Protein AF-A0A926XJV7-F1 (afdb_monomer_lite)

Sequence (357 aa):
PLVLDSTLRSPRQELDESRINYPSVTARILQTFDPDKSKLSTWTVRMVKSDRFLKRFLLEHGIEQVTDWMILSYMNPGRLQRVLLEFDRTPAEINQTLQLLDSYHQIYRTQLLQHRKAGEKSRYPDPTALQLRQMAEQLSATRTISPEQILRELQELAQLLRAERLRTRKGLPLDNSGNPAEINRTSSEDDSNEQSEFLAGYHQQFNTCLAQSVKQVIQARFIYLQSKKNQKAQNFLKALHLFHCQGVPMKEIAPQLGLKDQPQVSRLLELKNLRSDIGRRTLLCLRACVLKLAQCYVNPVQLQNLESKVQLILDKEISTEIEKAKKESHIGHNRVMNSQLAATICNHLNSQKEERA

Secondary structure (DSSP, 8-state):
----------TTSHHHHTTS----HHHHHHHS--TTT--HHHHHHHHHHH-HHHHHHHHHTT-S---HHHHHHH--HHHHHHHHHTTT--HHHHHHHHHHHHHHHHHHHHHHHHHHHTT-S-SSPPPPHHHHHHHHHHHTTT----HHHHHHHHHHHHHHHHHHHHHHTTT----S---TT-------TTHHHHHHHHHHHHHHHHHHHHHHHHHHHHHHHHHHHHTT-HHHHHHHHHHHHHHHTS---HHHHHHHTT-SSHHHHHHHH-HHHHHHHHHHHHHHHHHHHHHHHHTTTS-HHHHHHHHHHHHHHHHHHHHHHHHHHHHHTTS-SS----SHHHHHHHHHHHHHHHTT-

Foldseek 3Di:
DDDDDDDPDDPVVVVPVVVPDDPPLVVVLVVPDDPVPDDSVVSSVVSCVVDPVNVVVCVVVVNPPCDLQNQLQPDDLVVQLVLVVLLVDDPVVSVVLSLLSVLCNVQQVVVLVVCVVVPDPDNRDQDDLVSLVSSQVSCVVPDRDDSVRSSVSSSVSSVSSVVVVVCVVLVDDDDNPDDPPPPDDDDPVVVVVVVVVLVVLLVVQLLVQLLVLLVVLLVVLLVVLVVVPNLLSVLLLVLLLCCQVFVNALQRSQVVSVHDGSVVSCVSNVLVVSLVSSLVSSLVSSLVSNLVSCVVPDDPVVSVVCSVVSSVVSSVVSVVLSVLQVVQSVPDDGDNRPRSSSVSNNVSSVVVVVVVD

Structure (mmCIF, N/CA/C/O backbone):
data_AF-A0A926XJV7-F1
#
_entry.id   AF-A0A926XJV7-F1
#
loop_
_atom_site.group_PDB
_atom_site.id
_atom_site.type_symbol
_atom_site.label_atom_id
_atom_site.label_alt_id
_atom_site.label_comp_id
_atom_site.label_asym_id
_atom_site.label_entity_id
_atom_site.label_seq_id
_atom_site.pdbx_PDB_ins_code
_atom_site.Cartn_x
_atom_site.Cartn_y
_atom_site.Cartn_z
_atom_site.occupancy
_atom_site.B_iso_or_equiv
_atom_site.auth_seq_id
_atom_site.auth_comp_id
_atom_site.auth_asym_id
_atom_site.auth_atom_id
_atom_site.pdbx_PDB_model_num
ATOM 1 N N . PRO A 1 1 ? 31.070 57.855 -23.850 1.00 33.62 1 PRO A N 1
ATOM 2 C CA . PRO A 1 1 ? 30.792 56.981 -25.013 1.00 33.62 1 PRO A CA 1
ATOM 3 C C . PRO A 1 1 ? 31.279 55.548 -24.749 1.00 33.62 1 PRO A C 1
ATOM 5 O O . PRO A 1 1 ? 32.438 55.374 -24.404 1.00 33.62 1 PRO A O 1
ATOM 8 N N . LEU A 1 2 ? 30.354 54.590 -24.902 1.00 35.44 2 LEU A N 1
ATOM 9 C CA . LEU A 1 2 ? 30.530 53.133 -25.022 1.00 35.44 2 LEU A CA 1
ATOM 10 C C . LEU A 1 2 ? 31.376 52.400 -23.967 1.00 35.44 2 LEU A C 1
ATOM 12 O O . LEU A 1 2 ? 32.588 52.329 -24.105 1.00 35.44 2 LEU A O 1
ATOM 16 N N . VAL A 1 3 ? 30.700 51.690 -23.053 1.00 27.61 3 VAL A N 1
ATOM 17 C CA . VAL A 1 3 ? 31.009 50.278 -22.755 1.00 27.61 3 VAL A CA 1
ATOM 18 C C . VAL A 1 3 ? 29.688 49.526 -22.539 1.00 27.61 3 VAL A C 1
ATOM 20 O O . VAL A 1 3 ? 28.763 50.035 -21.911 1.00 27.61 3 VAL A O 1
ATOM 23 N N . LEU A 1 4 ? 29.614 48.351 -23.160 1.00 37.97 4 LEU A N 1
ATOM 24 C CA . LEU A 1 4 ? 28.527 47.379 -23.185 1.00 37.97 4 LEU A CA 1
ATOM 25 C C . LEU A 1 4 ? 28.233 46.799 -21.795 1.00 37.97 4 LEU A C 1
ATOM 27 O O . LEU A 1 4 ? 29.171 46.450 -21.088 1.00 37.97 4 LEU A O 1
ATOM 31 N N . ASP A 1 5 ? 26.957 46.546 -21.488 1.00 29.89 5 ASP A N 1
ATOM 32 C CA . ASP A 1 5 ? 26.616 45.262 -20.873 1.00 29.89 5 ASP A CA 1
ATOM 33 C C . ASP A 1 5 ? 25.200 44.813 -21.254 1.00 29.89 5 ASP A C 1
ATOM 35 O O . ASP A 1 5 ? 24.174 45.296 -20.773 1.00 29.89 5 ASP A O 1
ATOM 39 N N . SER A 1 6 ? 25.168 43.888 -22.203 1.00 39.28 6 SER A N 1
ATOM 40 C CA . SER A 1 6 ? 24.007 43.116 -22.606 1.00 39.28 6 SER A CA 1
ATOM 41 C C . SER A 1 6 ? 23.984 41.833 -21.785 1.00 39.28 6 SER A C 1
ATOM 43 O O . SER A 1 6 ? 24.665 40.868 -22.128 1.00 39.28 6 SER A O 1
ATOM 45 N N . THR A 1 7 ? 23.160 41.785 -20.740 1.00 33.62 7 THR A N 1
ATOM 46 C CA . THR A 1 7 ? 22.742 40.516 -20.138 1.00 33.62 7 THR A CA 1
ATOM 47 C C . THR A 1 7 ? 21.255 40.307 -20.395 1.00 33.62 7 THR A C 1
ATOM 49 O O . THR A 1 7 ? 20.373 40.857 -19.738 1.00 33.62 7 THR A O 1
ATOM 52 N N . LEU A 1 8 ? 20.975 39.479 -21.402 1.00 33.66 8 LEU A N 1
ATOM 53 C CA . LEU A 1 8 ? 19.702 38.782 -21.535 1.00 33.66 8 LEU A CA 1
ATOM 54 C C . LEU A 1 8 ? 19.514 37.937 -20.270 1.00 33.66 8 LEU A C 1
ATOM 56 O O . LEU A 1 8 ? 20.150 36.894 -20.105 1.00 33.66 8 LEU A O 1
ATOM 60 N N . ARG A 1 9 ? 18.664 38.413 -19.354 1.00 31.30 9 ARG A N 1
ATOM 61 C CA . ARG A 1 9 ? 18.232 37.652 -18.178 1.00 31.30 9 ARG A CA 1
ATOM 62 C C . ARG A 1 9 ? 17.643 36.319 -18.632 1.00 31.30 9 ARG A C 1
ATOM 64 O O . ARG A 1 9 ? 16.673 36.263 -19.383 1.00 31.30 9 ARG A O 1
ATOM 71 N N . SER A 1 10 ? 18.257 35.243 -18.157 1.00 33.06 10 SER A N 1
ATOM 72 C CA . SER A 1 10 ? 17.815 33.872 -18.384 1.00 33.06 10 SER A CA 1
ATOM 73 C C . SER A 1 10 ? 16.493 33.605 -17.636 1.00 33.06 10 SER A C 1
ATOM 75 O O . SER A 1 10 ? 16.402 33.960 -16.457 1.00 33.06 10 SER A O 1
ATOM 77 N N . PRO A 1 11 ? 15.504 32.898 -18.227 1.00 36.41 11 PRO A N 1
ATOM 78 C CA . PRO A 1 11 ? 14.222 32.556 -17.582 1.00 36.41 11 PRO A CA 1
ATOM 79 C C . PRO A 1 11 ? 14.339 31.694 -16.310 1.00 36.41 11 PRO A C 1
ATOM 81 O O . PRO A 1 11 ? 13.338 31.350 -15.687 1.00 36.41 11 PRO A O 1
ATOM 84 N N . ARG A 1 12 ? 15.556 31.280 -15.934 1.00 37.97 12 ARG A N 1
ATOM 85 C CA . ARG A 1 12 ? 15.821 30.467 -14.743 1.00 37.97 12 ARG A CA 1
ATOM 86 C C . ARG A 1 12 ? 15.861 31.267 -13.440 1.00 37.97 12 ARG A C 1
ATOM 88 O O . ARG A 1 12 ? 15.637 30.660 -12.400 1.00 37.97 12 ARG A O 1
ATOM 95 N N . GLN A 1 13 ? 16.093 32.582 -13.471 1.00 36.06 13 GLN A N 1
ATOM 96 C CA . GLN A 1 13 ? 16.149 33.389 -12.241 1.00 36.06 13 GLN A CA 1
ATOM 97 C C . GLN A 1 13 ? 14.767 33.772 -11.680 1.00 36.06 13 GLN A C 1
ATOM 99 O O . GLN A 1 13 ? 14.648 33.952 -10.476 1.00 36.06 13 GLN A O 1
ATOM 104 N N . GLU A 1 14 ? 13.698 33.783 -12.485 1.00 34.69 14 GLU A N 1
ATOM 105 C CA . GLU A 1 14 ? 12.327 34.020 -11.977 1.00 34.69 14 GLU A CA 1
ATOM 106 C C . GLU A 1 14 ? 11.716 32.798 -11.255 1.00 34.69 14 GLU A C 1
ATOM 108 O O . GLU A 1 14 ? 10.702 32.901 -10.561 1.00 34.69 14 GLU A O 1
ATOM 113 N N . LEU A 1 15 ? 12.321 31.613 -11.391 1.00 42.59 15 LEU A N 1
ATOM 114 C CA . LEU A 1 15 ? 11.785 30.367 -10.830 1.00 42.59 15 LEU A CA 1
ATOM 115 C C . LEU A 1 15 ? 12.176 30.113 -9.367 1.00 42.59 15 LEU A C 1
ATOM 117 O O . LEU A 1 15 ? 11.583 29.224 -8.752 1.00 42.59 15 LEU A O 1
ATOM 121 N N . ASP A 1 16 ? 13.123 30.872 -8.809 1.00 37.34 16 ASP A N 1
ATOM 122 C CA . ASP A 1 16 ? 13.601 30.662 -7.434 1.00 37.34 16 ASP A CA 1
ATOM 123 C C . ASP A 1 16 ? 12.911 31.587 -6.413 1.00 37.34 16 ASP A C 1
ATOM 125 O O . ASP A 1 16 ? 12.596 31.165 -5.301 1.00 37.34 16 ASP A O 1
ATOM 129 N N . GLU A 1 17 ? 12.521 32.803 -6.810 1.00 34.38 17 GLU A N 1
ATOM 130 C CA . GLU A 1 17 ? 11.790 33.733 -5.929 1.00 34.38 17 GLU A CA 1
ATOM 131 C C . GLU A 1 17 ? 10.328 33.311 -5.686 1.00 34.38 17 GLU A C 1
ATOM 133 O O . GLU A 1 17 ? 9.750 33.577 -4.631 1.00 34.38 17 GLU A O 1
ATOM 138 N N . SER A 1 18 ? 9.722 32.567 -6.617 1.00 43.81 18 SER A N 1
ATOM 139 C CA . SER A 1 18 ? 8.325 32.113 -6.506 1.00 43.81 18 SER A CA 1
ATOM 140 C C . SER A 1 18 ? 8.108 30.935 -5.542 1.00 43.81 18 SER A C 1
ATOM 142 O O . SER A 1 18 ? 6.963 30.589 -5.238 1.00 43.81 18 SER A O 1
ATOM 144 N N . ARG A 1 19 ? 9.180 30.321 -5.018 1.00 45.78 19 ARG A N 1
ATOM 145 C CA . ARG A 1 19 ? 9.090 29.214 -4.048 1.00 45.78 19 ARG A CA 1
ATOM 146 C C . ARG A 1 19 ? 8.838 29.668 -2.612 1.00 45.78 19 ARG A C 1
ATOM 148 O O . ARG A 1 19 ? 8.403 28.854 -1.802 1.00 45.78 19 ARG A O 1
ATOM 155 N N . ILE A 1 20 ? 9.061 30.944 -2.297 1.00 46.38 20 ILE A N 1
ATOM 156 C CA . ILE A 1 20 ? 9.035 31.440 -0.912 1.00 46.38 20 ILE A CA 1
ATOM 157 C C . ILE A 1 20 ? 7.607 31.779 -0.437 1.00 46.38 20 ILE A C 1
ATOM 159 O O . ILE A 1 20 ? 7.374 31.882 0.763 1.00 46.38 20 ILE A O 1
ATOM 163 N N . ASN A 1 21 ? 6.613 31.881 -1.333 1.00 49.62 21 ASN A N 1
ATOM 164 C CA . ASN A 1 21 ? 5.284 32.366 -0.939 1.00 49.62 21 ASN A CA 1
ATOM 165 C C . ASN A 1 21 ? 4.104 31.691 -1.662 1.00 49.62 21 ASN A C 1
ATOM 167 O O . ASN A 1 21 ? 3.166 32.360 -2.094 1.00 49.62 21 ASN A O 1
ATOM 171 N N . TYR A 1 22 ? 4.127 30.363 -1.822 1.00 56.81 22 TYR A N 1
ATOM 172 C CA . TYR A 1 22 ? 2.927 29.641 -2.262 1.00 56.81 22 TYR A CA 1
ATOM 173 C C . TYR A 1 22 ? 2.026 29.377 -1.043 1.00 56.81 22 TYR A C 1
ATOM 175 O O . TYR A 1 22 ? 2.373 28.531 -0.212 1.00 56.81 22 TYR A O 1
ATOM 183 N N . PRO A 1 23 ? 0.885 30.077 -0.881 1.00 62.69 23 PRO A N 1
ATOM 184 C CA . PRO A 1 23 ? 0.009 29.851 0.261 1.00 62.69 23 PRO A CA 1
ATOM 185 C C . PRO A 1 23 ? -0.494 28.407 0.236 1.00 62.69 23 PRO A C 1
ATOM 187 O O . PRO A 1 23 ? -0.861 27.878 -0.818 1.00 62.69 23 PRO A O 1
ATOM 190 N N . SER A 1 24 ? -0.507 27.760 1.405 1.00 74.19 24 SER A N 1
ATOM 191 C CA . SER A 1 24 ? -0.968 26.375 1.516 1.00 74.19 24 SER A CA 1
ATOM 192 C C . SER A 1 24 ? -2.370 26.228 0.914 1.00 74.19 24 SER A C 1
ATOM 194 O O . SER A 1 24 ? -3.221 27.112 1.051 1.00 74.19 24 SER A O 1
ATOM 196 N N . VAL A 1 25 ? -2.637 25.101 0.245 1.00 76.62 25 VAL A N 1
ATOM 197 C CA . VAL A 1 25 ? -3.946 24.841 -0.385 1.00 76.62 25 VAL A CA 1
ATOM 198 C C . VAL A 1 25 ? -5.077 24.983 0.639 1.00 76.62 25 VAL A C 1
ATOM 200 O O . VAL A 1 25 ? -6.130 25.526 0.318 1.00 76.62 25 VAL A O 1
ATOM 203 N N . THR A 1 26 ? -4.833 24.585 1.890 1.00 78.56 26 THR A N 1
ATOM 204 C CA . THR A 1 26 ? -5.752 24.774 3.019 1.00 78.56 26 THR A CA 1
ATOM 205 C C . THR A 1 26 ? -6.028 26.251 3.303 1.00 78.56 26 THR A C 1
ATOM 207 O O . THR A 1 26 ? -7.192 26.633 3.406 1.00 78.56 26 THR A O 1
ATOM 210 N N . ALA A 1 27 ? -4.994 27.097 3.373 1.00 81.50 27 ALA A N 1
ATOM 211 C CA . ALA A 1 27 ? -5.165 28.538 3.565 1.00 81.50 27 ALA A CA 1
ATOM 212 C C . ALA A 1 27 ? -5.953 29.163 2.408 1.00 81.50 27 ALA A C 1
ATOM 214 O O . ALA A 1 27 ? -6.875 29.940 2.638 1.00 81.50 27 ALA A O 1
ATOM 215 N N . ARG A 1 28 ? -5.670 28.753 1.167 1.00 80.94 28 ARG A N 1
ATOM 216 C CA . ARG A 1 28 ? -6.375 29.255 -0.018 1.00 80.94 28 ARG A CA 1
ATOM 217 C C . ARG A 1 28 ? -7.842 28.821 -0.052 1.00 80.94 28 ARG A C 1
ATOM 219 O O . ARG A 1 28 ? -8.695 29.618 -0.427 1.00 80.94 28 ARG A O 1
ATOM 226 N N . ILE A 1 29 ? -8.148 27.589 0.366 1.00 84.25 29 ILE A N 1
ATOM 227 C CA . ILE A 1 29 ? -9.528 27.098 0.511 1.00 84.25 29 ILE A CA 1
ATOM 228 C C . ILE A 1 29 ? -10.293 27.958 1.514 1.00 84.25 29 ILE A C 1
ATOM 230 O O . ILE A 1 29 ? -11.398 28.375 1.194 1.00 84.25 29 ILE A O 1
ATOM 234 N N . LEU A 1 30 ? -9.713 28.239 2.685 1.00 84.88 30 LEU A N 1
ATOM 235 C CA . LEU A 1 30 ? -10.374 29.020 3.734 1.00 84.88 30 LEU A CA 1
ATOM 236 C C . LEU A 1 30 ? -10.519 30.503 3.364 1.00 84.88 30 LEU A C 1
ATOM 238 O O . LEU A 1 30 ? -11.562 31.084 3.629 1.00 84.88 30 LEU A O 1
ATOM 242 N N . GLN A 1 31 ? -9.518 31.098 2.710 1.00 84.06 31 GLN A N 1
ATOM 243 C CA . GLN A 1 31 ? -9.548 32.508 2.294 1.00 84.06 31 GLN A CA 1
ATOM 244 C C . GLN A 1 31 ? -10.538 32.792 1.161 1.00 84.06 31 GLN A C 1
ATOM 246 O O . GLN A 1 31 ? -11.052 33.899 1.058 1.00 84.06 31 GLN A O 1
ATOM 251 N N . THR A 1 32 ? -10.779 31.816 0.285 1.00 83.88 32 THR A N 1
ATOM 252 C CA . THR A 1 32 ? -11.645 31.991 -0.895 1.00 83.88 32 THR A CA 1
ATOM 253 C C . THR A 1 32 ? -13.017 31.344 -0.731 1.00 83.88 32 THR A C 1
ATOM 255 O O . THR A 1 32 ? -13.815 31.355 -1.668 1.00 83.88 32 THR A O 1
ATOM 258 N N . PHE A 1 33 ? -13.286 30.742 0.432 1.00 88.50 33 PHE A N 1
ATOM 259 C CA . PHE A 1 33 ? -14.565 30.110 0.708 1.00 88.50 33 PHE A CA 1
ATOM 260 C C . PHE A 1 33 ? -15.646 31.159 0.957 1.00 88.50 33 PHE A C 1
ATOM 262 O O . PHE A 1 33 ? -15.512 32.017 1.823 1.00 88.50 33 PHE A O 1
ATOM 269 N N . ASP A 1 34 ? -16.737 31.024 0.213 1.00 85.50 34 ASP A N 1
ATOM 270 C CA . ASP A 1 34 ? -17.930 31.845 0.339 1.00 85.50 34 ASP A CA 1
ATOM 271 C C . ASP A 1 34 ? -19.118 30.927 0.693 1.00 85.50 34 ASP A C 1
ATOM 273 O O . ASP A 1 34 ? -19.503 30.085 -0.139 1.00 85.50 34 ASP A O 1
ATOM 277 N N . PRO A 1 35 ? -19.665 31.033 1.921 1.00 85.38 35 PRO A N 1
ATOM 278 C CA . PRO A 1 35 ? -20.737 30.164 2.396 1.00 85.38 35 PRO A CA 1
ATOM 279 C C . PRO A 1 35 ? -22.058 30.372 1.649 1.00 85.38 35 PRO A C 1
ATOM 281 O O . PRO A 1 35 ? -22.842 29.427 1.560 1.00 85.38 35 PRO A O 1
ATOM 284 N N . ASP A 1 36 ? -22.275 31.544 1.050 1.00 86.88 36 ASP A N 1
ATOM 285 C CA . ASP A 1 36 ? -23.505 31.853 0.317 1.00 86.88 36 ASP A CA 1
ATOM 286 C C . ASP A 1 36 ? -23.492 31.235 -1.091 1.00 86.88 36 ASP A C 1
ATOM 288 O O . ASP A 1 36 ? -24.540 30.989 -1.691 1.00 86.88 36 ASP A O 1
ATOM 292 N N . LYS A 1 37 ? -22.301 30.917 -1.624 1.00 80.50 37 LYS A N 1
ATOM 293 C CA . LYS A 1 37 ? -22.130 30.354 -2.976 1.00 80.50 37 LYS A CA 1
ATOM 294 C C . LYS A 1 37 ? -22.021 28.833 -3.020 1.00 80.50 37 LYS A C 1
ATOM 296 O O . LYS A 1 37 ? -22.339 28.233 -4.048 1.00 80.50 37 LYS A O 1
ATOM 301 N N . SER A 1 38 ? -21.510 28.178 -1.973 1.00 82.94 38 SER A N 1
ATOM 302 C CA . SER A 1 38 ? -21.378 26.712 -1.963 1.00 82.94 38 SER A CA 1
ATOM 303 C C . SER A 1 38 ? -21.110 26.130 -0.575 1.00 82.94 38 SER A C 1
ATOM 305 O O . SER A 1 38 ? -20.664 26.814 0.336 1.00 82.94 38 SER A O 1
ATOM 307 N N . LYS A 1 39 ? -21.301 24.813 -0.425 1.00 88.50 39 LYS A N 1
ATOM 308 C CA . LYS A 1 39 ? -20.841 24.075 0.762 1.00 88.50 39 LYS A CA 1
ATOM 309 C C . LYS A 1 39 ? -19.317 23.930 0.744 1.00 88.50 39 LYS A C 1
ATOM 311 O O . LYS A 1 39 ? -18.743 23.629 -0.305 1.00 88.50 39 LYS A O 1
ATOM 316 N N . LEU A 1 40 ? -18.684 24.031 1.916 1.00 79.44 40 LEU A N 1
ATOM 317 C CA . LEU A 1 40 ? -17.225 23.942 2.070 1.00 79.44 40 LEU A CA 1
ATOM 318 C C . LEU A 1 40 ? -16.642 22.674 1.433 1.00 79.44 40 LEU A C 1
ATOM 320 O O . LEU A 1 40 ? -15.658 22.755 0.710 1.00 79.44 40 LEU A O 1
ATOM 324 N N . SER A 1 41 ? -17.285 21.517 1.608 1.00 76.19 41 SER A N 1
ATOM 325 C CA . SER A 1 41 ? -16.841 20.253 1.002 1.00 76.19 41 SER A CA 1
ATOM 326 C C . SER A 1 41 ? -16.788 20.307 -0.530 1.00 76.19 41 SER A C 1
ATOM 328 O O . SER A 1 41 ? -15.816 19.855 -1.138 1.00 76.19 41 SER A O 1
ATOM 330 N N . THR A 1 42 ? -17.797 20.902 -1.167 1.00 76.56 42 THR A N 1
ATOM 331 C CA . THR A 1 42 ? -17.856 21.083 -2.624 1.00 76.56 42 THR A CA 1
ATOM 332 C C . THR A 1 42 ? -16.792 22.071 -3.100 1.00 76.56 42 THR A C 1
ATOM 334 O O . THR A 1 42 ? -16.120 21.817 -4.104 1.00 76.56 42 THR A O 1
ATOM 337 N N . TRP A 1 43 ? -16.592 23.165 -2.360 1.00 82.88 43 TRP A N 1
ATOM 338 C CA . TRP A 1 43 ? -15.553 24.156 -2.641 1.00 82.88 43 TRP A CA 1
ATOM 339 C C . TRP A 1 43 ? -14.145 23.563 -2.532 1.00 82.88 43 TRP A C 1
ATOM 341 O O . TRP A 1 43 ? -13.337 23.703 -3.450 1.00 82.88 43 TRP A O 1
ATOM 351 N N . THR A 1 44 ? -13.878 22.804 -1.467 1.00 78.69 44 THR A N 1
ATOM 352 C CA . THR A 1 44 ? -12.623 22.076 -1.257 1.00 78.69 44 THR A CA 1
ATOM 353 C C . THR A 1 44 ? -12.331 21.128 -2.414 1.00 78.69 44 THR A C 1
ATOM 355 O O . THR A 1 44 ? -11.234 21.165 -2.968 1.00 78.69 44 THR A O 1
ATOM 358 N N . VAL A 1 45 ? -13.310 20.319 -2.841 1.00 73.75 45 VAL A N 1
ATOM 359 C CA . VAL A 1 45 ? -13.135 19.407 -3.984 1.00 73.75 45 VAL A CA 1
ATOM 360 C C . VAL A 1 45 ? -12.814 20.181 -5.260 1.00 73.75 45 VAL A C 1
ATOM 362 O O . VAL A 1 45 ? -11.934 19.767 -6.015 1.00 73.75 45 VAL A O 1
ATOM 365 N N . ARG A 1 46 ? -13.493 21.306 -5.506 1.00 75.19 46 ARG A N 1
ATOM 366 C CA . ARG A 1 46 ? -13.244 22.152 -6.678 1.00 75.19 46 ARG A CA 1
ATOM 367 C C . ARG A 1 46 ? -11.828 22.720 -6.663 1.00 75.19 46 ARG A C 1
ATOM 369 O O . ARG A 1 46 ? -11.131 22.582 -7.662 1.00 75.19 46 ARG A O 1
ATOM 376 N N . MET A 1 47 ? -11.396 23.273 -5.531 1.00 76.31 47 MET A N 1
ATOM 377 C CA . MET A 1 47 ? -10.072 23.872 -5.355 1.00 76.31 47 MET A CA 1
ATOM 378 C C . MET A 1 47 ? -8.943 22.848 -5.478 1.00 76.31 47 MET A C 1
ATOM 380 O O . MET A 1 47 ? -8.000 23.076 -6.233 1.00 76.31 47 MET A O 1
ATOM 384 N N . VAL A 1 48 ? -9.072 21.688 -4.828 1.00 73.19 48 VAL A N 1
ATOM 385 C CA . VAL A 1 48 ? -8.118 20.570 -4.944 1.00 73.19 48 VAL A CA 1
ATOM 386 C C . VAL A 1 48 ? -8.032 20.075 -6.391 1.00 73.19 48 VAL A C 1
ATOM 388 O O . VAL A 1 48 ? -6.941 19.851 -6.911 1.00 73.19 48 VAL A O 1
ATOM 391 N N . LYS A 1 49 ? -9.171 19.965 -7.088 1.00 62.97 49 LYS A N 1
ATOM 392 C CA . LYS A 1 49 ? -9.220 19.561 -8.501 1.00 62.97 49 LYS A CA 1
ATOM 393 C C . LYS A 1 49 ? -8.790 20.652 -9.477 1.00 62.97 49 LYS A C 1
ATOM 395 O O . LYS A 1 49 ? -8.564 20.322 -10.637 1.00 62.97 49 LYS A O 1
ATOM 400 N N . SER A 1 50 ? -8.703 21.919 -9.095 1.00 65.94 50 SER A N 1
ATOM 401 C CA . SER A 1 50 ? -8.215 22.991 -9.975 1.00 65.94 50 SER A CA 1
ATOM 402 C C . SER A 1 50 ? -6.749 23.342 -9.731 1.00 65.94 50 SER A C 1
ATOM 404 O O . SER A 1 50 ? -6.125 23.954 -10.596 1.00 65.94 50 SER A O 1
ATOM 406 N N . ASP A 1 51 ? -6.187 22.945 -8.589 1.00 73.06 51 ASP A N 1
ATOM 407 C CA . ASP A 1 51 ? -4.831 23.309 -8.199 1.00 73.06 51 ASP A CA 1
ATOM 408 C C . ASP A 1 51 ? -3.769 22.599 -9.057 1.00 73.06 51 ASP A C 1
ATOM 410 O O . ASP A 1 51 ? -3.642 21.372 -9.059 1.00 73.06 51 ASP A O 1
ATOM 414 N N . ARG A 1 52 ? -3.007 23.390 -9.822 1.00 60.94 52 ARG A N 1
ATOM 415 C CA . ARG A 1 52 ? -1.958 22.887 -10.719 1.00 60.94 52 ARG A CA 1
ATOM 416 C C . ARG A 1 52 ? -0.736 22.380 -9.961 1.00 60.94 52 ARG A C 1
ATOM 418 O O . ARG A 1 52 ? -0.120 21.427 -10.427 1.00 60.94 52 ARG A O 1
ATOM 425 N N . PHE A 1 53 ? -0.400 22.986 -8.824 1.00 63.12 53 PHE A N 1
ATOM 426 C CA . PHE A 1 53 ? 0.735 22.577 -8.006 1.00 63.12 53 PHE A CA 1
ATOM 427 C C . PHE A 1 53 ? 0.433 21.263 -7.291 1.00 63.12 53 PHE A C 1
ATOM 429 O O . PHE A 1 53 ? 1.219 20.334 -7.383 1.00 63.12 53 PHE A O 1
ATOM 436 N N . LEU A 1 54 ? -0.746 21.129 -6.684 1.00 62.72 54 LEU A N 1
ATOM 437 C CA . LEU A 1 54 ? -1.186 19.904 -6.030 1.00 62.72 54 LEU A CA 1
ATOM 438 C C . LEU A 1 54 ? -1.350 18.764 -7.033 1.00 62.72 54 LEU A C 1
ATOM 440 O O . LEU A 1 54 ? -0.893 17.665 -6.766 1.00 62.72 54 LEU A O 1
ATOM 444 N N . LYS A 1 55 ? -1.926 19.001 -8.218 1.00 58.00 55 LYS A N 1
ATOM 445 C CA . LYS A 1 55 ? -1.941 17.978 -9.278 1.00 58.00 55 LYS A CA 1
ATOM 446 C C . LYS A 1 55 ? -0.542 17.565 -9.697 1.00 58.00 55 LYS A C 1
ATOM 448 O O . LYS A 1 55 ? -0.276 16.381 -9.847 1.00 58.00 55 LYS A O 1
ATOM 453 N N . ARG A 1 56 ? 0.351 18.537 -9.886 1.00 56.12 56 ARG A N 1
ATOM 454 C CA . ARG A 1 56 ? 1.746 18.281 -10.235 1.00 56.12 56 ARG A CA 1
ATOM 455 C C . ARG A 1 56 ? 2.453 17.486 -9.135 1.00 56.12 56 ARG A C 1
ATOM 457 O O . ARG A 1 56 ? 3.074 16.492 -9.466 1.00 56.12 56 ARG A O 1
ATOM 464 N N . PHE A 1 57 ? 2.263 17.840 -7.871 1.00 60.41 57 PHE A N 1
ATOM 465 C CA . PHE A 1 57 ? 2.779 17.140 -6.696 1.00 60.41 57 PHE A CA 1
ATOM 466 C C . PHE A 1 57 ? 2.218 15.713 -6.583 1.00 60.41 57 PHE A C 1
ATOM 468 O O . PHE A 1 57 ? 2.957 14.751 -6.415 1.00 60.41 57 PHE A O 1
ATOM 475 N N . LEU A 1 58 ? 0.907 15.534 -6.758 1.00 59.91 58 LEU A N 1
ATOM 476 C CA . LEU A 1 58 ? 0.271 14.214 -6.765 1.00 59.91 58 LEU A CA 1
ATOM 477 C C . LEU A 1 58 ? 0.748 13.363 -7.954 1.00 59.91 58 LEU A C 1
ATOM 479 O O . LEU A 1 58 ? 0.918 12.158 -7.805 1.00 59.91 58 LEU A O 1
ATOM 483 N N . LEU A 1 59 ? 1.016 13.972 -9.112 1.00 53.66 59 LEU A N 1
ATOM 484 C CA . LEU A 1 59 ? 1.659 13.315 -10.256 1.00 53.66 59 LEU A CA 1
ATOM 485 C C . LEU A 1 59 ? 3.136 12.990 -9.993 1.00 53.66 59 LEU A C 1
ATOM 487 O O . LEU A 1 59 ? 3.612 11.958 -10.457 1.00 53.66 59 LEU A O 1
ATOM 491 N N . GLU A 1 60 ? 3.863 13.861 -9.292 1.00 47.81 60 GLU A N 1
ATOM 492 C CA . GLU A 1 60 ? 5.261 13.674 -8.877 1.00 47.81 60 GLU A CA 1
ATOM 493 C C . GLU A 1 60 ? 5.391 12.510 -7.885 1.00 47.81 60 GLU A C 1
ATOM 495 O O . GLU A 1 60 ? 6.364 11.762 -7.949 1.00 47.81 60 GLU A O 1
ATOM 500 N N . HIS A 1 61 ? 4.367 12.288 -7.059 1.00 48.09 61 HIS A N 1
ATOM 501 C CA . HIS A 1 61 ? 4.286 11.188 -6.097 1.00 48.09 61 HIS A CA 1
ATOM 502 C C . HIS A 1 61 ? 3.461 9.976 -6.576 1.00 48.09 61 HIS A C 1
ATOM 504 O O . HIS A 1 61 ? 3.217 9.062 -5.796 1.00 48.09 61 HIS A O 1
ATOM 510 N N . GLY A 1 62 ? 3.040 9.934 -7.848 1.00 47.62 62 GLY A N 1
ATOM 511 C CA . GLY A 1 62 ? 2.358 8.769 -8.442 1.00 47.62 62 GLY A CA 1
ATOM 512 C C . GLY A 1 62 ? 0.926 8.508 -7.948 1.00 47.62 62 GLY A C 1
ATOM 513 O O . GLY A 1 62 ? 0.388 7.427 -8.166 1.00 47.62 62 GLY A O 1
ATOM 514 N N . ILE A 1 63 ? 0.300 9.490 -7.298 1.00 53.38 63 ILE A N 1
ATOM 515 C CA . ILE A 1 63 ? -1.024 9.389 -6.665 1.00 53.38 63 ILE A CA 1
ATOM 516 C C . ILE A 1 63 ? -2.164 9.628 -7.677 1.00 53.38 63 ILE A C 1
ATOM 518 O O . ILE A 1 63 ? -3.283 9.154 -7.475 1.00 53.38 63 ILE A O 1
ATOM 522 N N . GLU A 1 64 ? -1.918 10.331 -8.790 1.00 55.47 64 GLU A N 1
ATOM 523 C CA . GLU A 1 64 ? -2.908 10.444 -9.873 1.00 55.47 64 GLU A CA 1
ATOM 524 C C . GLU A 1 64 ? -2.838 9.195 -10.773 1.00 55.47 64 GLU A C 1
ATOM 526 O O . GLU A 1 64 ? -1.809 8.921 -11.393 1.00 55.47 64 GLU A O 1
ATOM 531 N N . GLN A 1 65 ? -3.934 8.429 -10.840 1.00 52.97 65 GLN A N 1
ATOM 532 C CA . GLN A 1 65 ? -4.064 7.228 -11.672 1.00 52.97 65 GLN A CA 1
ATOM 533 C C . GLN A 1 65 ? -4.009 7.595 -13.162 1.00 52.97 65 GLN A C 1
ATOM 535 O O . GLN A 1 65 ? -5.031 7.831 -13.807 1.00 52.97 65 GLN A O 1
ATOM 540 N N . VAL A 1 66 ? -2.803 7.666 -13.725 1.00 64.88 66 VAL A N 1
ATOM 541 C CA . VAL A 1 66 ? -2.622 7.799 -15.171 1.00 64.88 66 VAL A CA 1
ATOM 542 C C . VAL A 1 66 ? -2.842 6.422 -15.803 1.00 64.88 66 VAL A C 1
ATOM 544 O O . VAL A 1 66 ? -1.964 5.555 -15.750 1.00 64.88 66 VAL A O 1
ATOM 547 N N . THR A 1 67 ? -4.024 6.215 -16.383 1.00 69.75 67 THR A N 1
ATOM 548 C CA . THR A 1 67 ? -4.367 4.980 -17.105 1.00 69.75 67 THR A CA 1
ATOM 549 C C . THR A 1 67 ? -3.505 4.815 -18.359 1.00 69.75 67 THR A C 1
ATOM 551 O O . THR A 1 67 ? -3.008 5.807 -18.902 1.00 69.75 67 THR A O 1
ATOM 554 N N . ASP A 1 68 ? -3.331 3.575 -18.832 1.00 76.75 68 ASP A N 1
ATOM 555 C CA . ASP A 1 68 ? -2.579 3.258 -20.065 1.00 76.75 68 ASP A CA 1
ATOM 556 C C . ASP A 1 68 ? -3.069 4.128 -21.228 1.00 76.75 68 ASP A C 1
ATOM 558 O O . ASP A 1 68 ? -2.303 4.800 -21.921 1.00 76.75 68 ASP A O 1
ATOM 562 N N . TRP A 1 69 ? -4.390 4.230 -21.335 1.00 84.00 69 TRP A N 1
ATOM 563 C CA . TRP A 1 69 ? -5.097 4.944 -22.391 1.00 84.00 69 TRP A CA 1
ATOM 564 C C . TRP A 1 69 ? -4.906 6.448 -22.316 1.00 84.00 69 TRP A C 1
ATOM 566 O O . TRP A 1 69 ? -4.842 7.115 -23.349 1.00 84.00 69 TRP A O 1
ATOM 576 N N . MET A 1 70 ? -4.783 7.004 -21.110 1.00 79.38 70 MET A N 1
ATOM 577 C CA . MET A 1 70 ? -4.447 8.411 -20.939 1.00 79.38 70 MET A CA 1
ATOM 578 C C . MET A 1 70 ? -3.033 8.687 -21.456 1.00 79.38 70 MET A C 1
ATOM 580 O O . MET A 1 70 ? -2.839 9.674 -22.161 1.00 79.38 70 MET A O 1
ATOM 584 N N . ILE A 1 71 ? -2.058 7.823 -21.157 1.00 80.88 71 ILE A N 1
ATOM 585 C CA . ILE A 1 71 ? -0.674 7.982 -21.633 1.00 80.88 71 ILE A CA 1
ATOM 586 C C . ILE A 1 71 ? -0.651 7.976 -23.153 1.00 80.88 71 ILE A C 1
ATOM 588 O O . ILE A 1 71 ? -0.227 8.961 -23.756 1.00 80.88 71 ILE A O 1
ATOM 592 N N . LEU A 1 72 ? -1.197 6.924 -23.759 1.00 84.81 72 LEU A N 1
ATOM 593 C CA . LEU A 1 72 ? -1.249 6.765 -25.209 1.00 84.81 72 LEU A CA 1
ATOM 594 C C . LEU A 1 72 ? -2.022 7.904 -25.885 1.00 84.81 72 LEU A C 1
ATOM 596 O O . LEU A 1 72 ? -1.604 8.410 -26.925 1.00 84.81 72 LEU A O 1
ATOM 600 N N . SER A 1 73 ? -3.107 8.385 -25.266 1.00 83.31 73 SER A N 1
ATOM 601 C CA . SER A 1 73 ? -3.900 9.508 -25.784 1.00 83.31 73 SER A CA 1
ATOM 602 C C . SER A 1 73 ? -3.165 10.843 -25.768 1.00 83.31 73 SER A C 1
ATOM 604 O O . SER A 1 73 ? -3.594 11.742 -26.481 1.00 83.31 73 SER A O 1
ATOM 606 N N . TYR A 1 74 ? -2.090 11.011 -24.999 1.00 78.62 74 TYR A N 1
ATOM 607 C CA . TYR A 1 74 ? -1.289 12.243 -24.985 1.00 78.62 74 TYR A CA 1
ATOM 608 C C . TYR A 1 74 ? 0.067 12.096 -25.682 1.00 78.62 74 TYR A C 1
ATOM 610 O O . TYR A 1 74 ? 0.812 13.073 -25.776 1.00 78.62 74 TYR A O 1
ATOM 618 N N . MET A 1 75 ? 0.391 10.907 -26.193 1.00 81.00 75 MET A N 1
ATOM 619 C CA . MET A 1 75 ? 1.608 10.711 -26.968 1.00 81.00 75 MET A CA 1
ATOM 620 C C . MET A 1 75 ? 1.506 11.326 -28.358 1.00 81.00 75 MET A C 1
ATOM 622 O O . MET A 1 75 ? 0.466 11.274 -29.012 1.00 81.00 75 MET A O 1
ATOM 626 N N . ASN A 1 76 ? 2.624 11.895 -28.802 1.00 80.56 76 ASN A N 1
ATOM 627 C CA . ASN A 1 76 ? 2.822 12.402 -30.153 1.00 80.56 76 ASN A CA 1
ATOM 628 C C . ASN A 1 76 ? 3.702 11.396 -30.923 1.00 80.56 76 ASN A C 1
ATOM 630 O O . ASN A 1 76 ? 4.741 11.021 -30.370 1.00 80.56 76 ASN A O 1
ATOM 634 N N . PRO A 1 77 ? 3.350 11.003 -32.163 1.00 81.56 77 PRO A N 1
ATOM 635 C CA . PRO A 1 77 ? 4.169 10.139 -33.018 1.00 81.56 77 PRO A CA 1
ATOM 636 C C . PRO A 1 77 ? 5.643 10.558 -33.104 1.00 81.56 77 PRO A C 1
ATOM 638 O O . PRO A 1 77 ? 6.526 9.732 -32.904 1.00 81.56 77 PRO A O 1
ATOM 641 N N . GLY A 1 78 ? 5.936 11.853 -33.273 1.00 75.56 78 GLY A N 1
ATOM 642 C CA . GLY A 1 78 ? 7.320 12.338 -33.356 1.00 75.56 78 GLY A CA 1
ATOM 643 C C . GLY A 1 78 ? 8.086 12.230 -32.033 1.00 75.56 78 GLY A C 1
ATOM 644 O O . GLY A 1 78 ? 9.297 12.025 -32.019 1.00 75.56 78 GLY A O 1
ATOM 645 N N . ARG A 1 79 ? 7.383 12.322 -30.895 1.00 77.88 79 ARG A N 1
ATOM 646 C CA . ARG A 1 79 ? 7.987 12.066 -29.581 1.00 77.88 79 ARG A CA 1
ATOM 647 C C . ARG A 1 79 ? 8.185 10.571 -29.358 1.00 77.88 79 ARG A C 1
ATOM 649 O O . ARG A 1 79 ? 9.228 10.189 -28.851 1.00 77.88 79 ARG A O 1
ATOM 656 N N . LEU A 1 80 ? 7.211 9.746 -29.738 1.00 82.94 80 LEU A N 1
ATOM 657 C CA . LEU A 1 80 ? 7.317 8.296 -29.634 1.00 82.94 80 LEU A CA 1
ATOM 658 C C . LEU A 1 80 ? 8.495 7.774 -30.465 1.00 82.94 80 LEU A C 1
ATOM 660 O O . LEU A 1 80 ? 9.281 6.993 -29.951 1.00 82.94 80 LEU A O 1
ATOM 664 N N . GLN A 1 81 ? 8.673 8.266 -31.691 1.00 81.94 81 GLN A N 1
ATOM 665 C CA . GLN A 1 81 ? 9.809 7.901 -32.536 1.00 81.94 81 GLN A CA 1
ATOM 666 C C . GLN A 1 81 ? 11.151 8.187 -31.850 1.00 81.94 81 GLN A C 1
ATOM 668 O O . GLN A 1 81 ? 12.014 7.319 -31.829 1.00 81.94 81 GLN A O 1
ATOM 673 N N . ARG A 1 82 ? 11.316 9.369 -31.235 1.00 78.06 82 ARG A N 1
ATOM 674 C CA . ARG A 1 82 ? 12.531 9.702 -30.468 1.00 78.06 82 ARG A CA 1
ATOM 675 C C . ARG A 1 82 ? 12.744 8.756 -29.295 1.00 78.06 82 ARG A C 1
ATOM 677 O O . ARG A 1 82 ? 13.847 8.267 -29.120 1.00 78.06 82 ARG A O 1
ATOM 684 N N . VAL A 1 83 ? 11.685 8.468 -28.538 1.00 80.00 83 VAL A N 1
ATOM 685 C CA . VAL A 1 83 ? 11.762 7.527 -27.415 1.00 80.00 83 VAL A CA 1
ATOM 686 C C . VAL A 1 83 ? 12.178 6.140 -27.901 1.00 80.00 83 VAL A C 1
ATOM 688 O O . VAL A 1 83 ? 13.069 5.551 -27.318 1.00 80.00 83 VAL A O 1
ATOM 691 N N . LEU A 1 84 ? 11.589 5.620 -28.977 1.00 80.75 84 LEU A N 1
ATOM 692 C CA . LEU A 1 84 ? 11.928 4.285 -29.481 1.00 80.75 84 LEU A CA 1
ATOM 693 C C . LEU A 1 84 ? 13.346 4.211 -30.069 1.00 80.75 84 LEU A C 1
ATOM 695 O O . LEU A 1 84 ? 14.003 3.186 -29.910 1.00 80.75 84 LEU A O 1
ATOM 699 N N . LEU A 1 85 ? 13.826 5.290 -30.699 1.00 78.19 85 LEU A N 1
ATOM 700 C CA . LEU A 1 85 ? 15.223 5.416 -31.135 1.00 78.19 85 LEU A CA 1
ATOM 701 C C . LEU A 1 85 ? 16.189 5.410 -29.945 1.00 78.19 85 LEU A C 1
ATOM 703 O O . LEU A 1 85 ? 17.251 4.814 -30.032 1.00 78.19 85 LEU A O 1
ATOM 707 N N . GLU A 1 86 ? 15.802 6.017 -28.822 1.00 74.81 86 GLU A N 1
ATOM 708 C CA . GLU A 1 86 ? 16.549 5.940 -27.561 1.00 74.81 86 GLU A CA 1
ATOM 709 C C . GLU A 1 86 ? 16.495 4.544 -26.905 1.00 74.81 86 GLU A C 1
ATOM 711 O O . GLU A 1 86 ? 17.128 4.356 -25.881 1.00 74.81 86 GLU A O 1
ATOM 716 N N . PHE A 1 87 ? 15.749 3.568 -27.430 1.00 71.12 87 PHE A N 1
ATOM 717 C CA . PHE A 1 87 ? 15.714 2.183 -26.926 1.00 71.12 87 PHE A CA 1
ATOM 718 C C . PHE A 1 87 ? 16.270 1.173 -27.949 1.00 71.12 87 PHE A C 1
ATOM 720 O O . PHE A 1 87 ? 15.893 -0.002 -27.915 1.00 71.12 87 PHE A O 1
ATOM 727 N N . ASP A 1 88 ? 17.111 1.638 -28.882 1.00 71.75 88 ASP A N 1
ATOM 728 C CA . ASP A 1 88 ? 17.771 0.839 -29.929 1.00 71.75 88 ASP A CA 1
ATOM 729 C C . ASP A 1 88 ? 16.813 -0.074 -30.722 1.00 71.75 88 ASP A C 1
ATOM 731 O O . ASP A 1 88 ? 17.168 -1.168 -31.164 1.00 71.75 88 ASP A O 1
ATOM 735 N N . ARG A 1 89 ? 15.559 0.362 -30.911 1.00 77.25 89 ARG A N 1
ATOM 736 C CA . ARG A 1 89 ? 14.566 -0.385 -31.696 1.00 77.25 89 ARG A CA 1
ATOM 737 C C . ARG A 1 89 ? 14.872 -0.308 -33.184 1.00 77.25 89 ARG A C 1
ATOM 739 O O . ARG A 1 89 ? 15.313 0.722 -33.697 1.00 77.25 89 ARG A O 1
ATOM 746 N N . THR A 1 90 ? 14.574 -1.387 -33.901 1.00 79.50 90 THR A N 1
ATOM 747 C CA . THR A 1 90 ? 14.799 -1.420 -35.348 1.00 79.50 90 THR A CA 1
ATOM 748 C C . THR A 1 90 ? 13.849 -0.453 -36.072 1.00 79.50 90 THR A C 1
ATOM 750 O O . THR A 1 90 ? 12.720 -0.226 -35.622 1.00 79.50 90 THR A O 1
ATOM 753 N N . PRO A 1 91 ? 14.233 0.099 -37.239 1.00 79.25 91 PRO A N 1
ATOM 754 C CA . PRO A 1 91 ? 13.357 0.982 -38.015 1.00 79.25 91 PRO A CA 1
ATOM 755 C C . PRO A 1 91 ? 12.002 0.347 -38.369 1.00 79.25 91 PRO A C 1
ATOM 757 O O . PRO A 1 91 ? 10.984 1.038 -38.431 1.00 79.25 91 PRO A O 1
ATOM 760 N N . ALA A 1 92 ? 11.976 -0.975 -38.569 1.00 78.31 92 ALA A N 1
ATOM 761 C CA . ALA A 1 92 ? 10.756 -1.733 -38.821 1.00 78.31 92 ALA A CA 1
ATOM 762 C C . ALA A 1 92 ? 9.825 -1.754 -37.595 1.00 78.31 92 ALA A C 1
ATOM 764 O O . ALA A 1 92 ? 8.642 -1.443 -37.727 1.00 78.31 92 ALA A O 1
ATOM 765 N N . GLU A 1 93 ? 10.353 -2.036 -36.401 1.00 79.06 93 GLU A N 1
ATOM 766 C CA . GLU A 1 93 ? 9.586 -2.022 -35.144 1.00 79.06 93 GLU A CA 1
ATOM 767 C C . GLU A 1 93 ? 9.069 -0.622 -34.803 1.00 79.06 93 GLU A C 1
ATOM 769 O O . GLU A 1 93 ? 7.933 -0.463 -34.352 1.00 79.06 93 GLU A O 1
ATOM 774 N N . ILE A 1 94 ? 9.876 0.413 -35.058 1.00 82.50 94 ILE A N 1
ATOM 775 C CA . ILE A 1 94 ? 9.472 1.809 -34.864 1.00 82.50 94 ILE A CA 1
ATOM 776 C C . ILE A 1 94 ? 8.269 2.131 -35.753 1.00 82.50 94 ILE A C 1
ATOM 778 O O . ILE A 1 94 ? 7.263 2.638 -35.258 1.00 82.50 94 ILE A O 1
ATOM 782 N N . ASN A 1 95 ? 8.330 1.789 -37.042 1.00 83.19 95 ASN A N 1
ATOM 783 C CA . ASN A 1 95 ? 7.223 2.020 -37.969 1.00 83.19 95 ASN A CA 1
ATOM 784 C C . ASN A 1 95 ? 5.963 1.239 -37.575 1.00 83.19 95 ASN A C 1
ATOM 786 O O . ASN A 1 95 ? 4.870 1.802 -37.597 1.00 83.19 95 ASN A O 1
ATOM 790 N N . GLN A 1 96 ? 6.104 -0.016 -37.145 1.00 84.50 96 GLN A N 1
ATOM 791 C CA . GLN A 1 96 ? 4.979 -0.820 -36.659 1.00 84.50 96 GLN A CA 1
ATOM 792 C C . GLN A 1 96 ? 4.335 -0.209 -35.407 1.00 84.50 96 GLN A C 1
ATOM 794 O O . GLN A 1 96 ? 3.112 -0.110 -35.319 1.00 84.50 96 GLN A O 1
ATOM 799 N N . THR A 1 97 ? 5.148 0.270 -34.464 1.00 84.06 97 THR A N 1
ATOM 800 C CA . THR A 1 97 ? 4.665 0.890 -33.221 1.00 84.06 97 THR A CA 1
ATOM 801 C C . THR A 1 97 ? 3.994 2.242 -33.489 1.00 84.06 97 THR A C 1
ATOM 803 O O . THR A 1 97 ? 3.001 2.589 -32.847 1.00 84.06 97 THR A O 1
ATOM 806 N N . LEU A 1 98 ? 4.495 3.007 -34.464 1.00 87.62 98 LEU A N 1
ATOM 807 C CA . LEU A 1 98 ? 3.873 4.257 -34.906 1.00 87.62 98 LEU A CA 1
ATOM 808 C C . LEU A 1 98 ? 2.525 4.010 -35.596 1.00 87.62 98 LEU A C 1
ATOM 810 O O . LEU A 1 98 ? 1.563 4.709 -35.285 1.00 87.62 98 LEU A O 1
ATOM 814 N N . GLN A 1 99 ? 2.429 2.998 -36.465 1.00 87.75 99 GLN A N 1
ATOM 815 C CA . GLN A 1 99 ? 1.164 2.589 -37.093 1.00 87.75 99 GLN A CA 1
ATOM 816 C C . GLN A 1 99 ? 0.145 2.105 -36.054 1.00 87.75 99 GLN A C 1
ATOM 818 O O . GLN A 1 99 ? -1.032 2.466 -36.116 1.00 87.75 99 GLN A O 1
ATOM 823 N N . LEU A 1 100 ? 0.596 1.343 -35.052 1.00 88.88 100 LEU A N 1
ATOM 824 C CA . LEU A 1 100 ? -0.237 0.931 -33.925 1.00 88.88 100 LEU A CA 1
ATOM 825 C C . LEU A 1 100 ? -0.781 2.147 -33.160 1.00 88.88 100 LEU A C 1
ATOM 827 O O . LEU A 1 100 ? -1.985 2.229 -32.915 1.00 88.88 100 LEU A O 1
ATOM 831 N N . LEU A 1 101 ? 0.076 3.116 -32.822 1.00 89.62 101 LEU A N 1
ATOM 832 C CA . LEU A 1 101 ? -0.355 4.331 -32.129 1.00 89.62 101 LEU A CA 1
ATOM 833 C C . LEU A 1 101 ? -1.340 5.160 -32.973 1.00 89.62 101 LEU A C 1
ATOM 835 O O . LEU A 1 101 ? -2.289 5.712 -32.415 1.00 89.62 101 LEU A O 1
ATOM 839 N N . ASP A 1 102 ? -1.134 5.239 -34.288 1.00 88.75 102 ASP A N 1
ATOM 840 C CA . ASP A 1 102 ? -2.010 5.986 -35.194 1.00 88.75 102 ASP A CA 1
ATOM 841 C C . ASP A 1 102 ? -3.402 5.343 -35.302 1.00 88.75 102 ASP A C 1
ATOM 843 O O . ASP A 1 102 ? -4.406 6.021 -35.073 1.00 88.75 102 ASP A O 1
ATOM 847 N N . SER A 1 103 ? -3.478 4.021 -35.505 1.00 88.06 103 SER A N 1
ATOM 848 C CA . SER A 1 103 ? -4.758 3.284 -35.490 1.00 88.06 103 SER A CA 1
ATOM 849 C C . SER A 1 103 ? -5.511 3.475 -34.164 1.00 88.06 103 SER A C 1
ATOM 851 O O . SER A 1 103 ? -6.716 3.749 -34.138 1.00 88.06 103 SER A O 1
ATOM 853 N N . TYR A 1 104 ? -4.781 3.461 -33.043 1.00 89.25 104 TYR A N 1
ATOM 854 C CA . TYR A 1 104 ? -5.335 3.770 -31.732 1.00 89.25 104 TYR A CA 1
ATOM 855 C C . TYR A 1 104 ? -5.863 5.211 -31.663 1.00 89.25 104 TYR A C 1
ATOM 857 O O . TYR A 1 104 ? -6.984 5.432 -31.205 1.00 89.25 104 TYR A O 1
ATOM 865 N N . HIS A 1 105 ? -5.118 6.217 -32.134 1.00 88.25 105 HIS A N 1
ATOM 866 C CA . HIS A 1 105 ? -5.587 7.608 -32.122 1.00 88.25 105 HIS A CA 1
ATOM 867 C C . HIS A 1 105 ? -6.826 7.820 -32.986 1.00 88.25 105 HIS A C 1
ATOM 869 O O . HIS A 1 105 ? -7.730 8.531 -32.544 1.00 88.25 105 HIS A O 1
ATOM 875 N N . GLN A 1 106 ? -6.893 7.206 -34.164 1.00 86.56 106 GLN A N 1
ATOM 876 C CA . GLN A 1 106 ? -8.018 7.358 -35.084 1.00 86.56 106 GLN A CA 1
ATOM 877 C C . GLN A 1 106 ? -9.307 6.748 -34.530 1.00 86.56 106 GLN A C 1
ATOM 879 O O . GLN A 1 106 ? -10.360 7.380 -34.604 1.00 86.56 106 GLN A O 1
ATOM 884 N N . ILE A 1 107 ? -9.239 5.561 -33.924 1.00 85.88 107 ILE A N 1
ATOM 885 C CA . ILE A 1 107 ? -10.429 4.832 -33.460 1.00 85.88 107 ILE A CA 1
ATOM 886 C C . ILE A 1 107 ? -10.800 5.219 -32.026 1.00 85.88 107 ILE A C 1
ATOM 888 O O . ILE A 1 107 ? -11.941 5.585 -31.739 1.00 85.88 107 ILE A O 1
ATOM 892 N N . TYR A 1 108 ? -9.838 5.189 -31.104 1.00 84.56 108 TYR A N 1
ATOM 893 C CA . TYR A 1 108 ? -10.123 5.392 -29.687 1.00 84.56 108 TYR A CA 1
ATOM 894 C C . TYR A 1 108 ? -10.456 6.858 -29.371 1.00 84.56 108 TYR A C 1
ATOM 896 O O . TYR A 1 108 ? -11.395 7.125 -28.623 1.00 84.56 108 TYR A O 1
ATOM 904 N N . ARG A 1 109 ? -9.758 7.850 -29.957 1.00 77.94 109 ARG A N 1
ATOM 905 C CA . ARG A 1 109 ? -10.037 9.271 -29.641 1.00 77.94 109 ARG A CA 1
ATOM 906 C C . ARG A 1 109 ? -11.351 9.770 -30.242 1.00 77.94 109 ARG A C 1
ATOM 908 O O . ARG A 1 109 ? -12.028 10.577 -29.603 1.00 77.94 109 ARG A O 1
ATOM 915 N N . THR A 1 110 ? -11.712 9.314 -31.441 1.00 74.81 110 THR A N 1
ATOM 916 C CA . THR A 1 110 ? -12.970 9.708 -32.100 1.00 74.81 110 THR A CA 1
ATOM 917 C C . THR A 1 110 ? -14.176 9.199 -31.317 1.00 74.81 110 THR A C 1
ATOM 919 O O . THR A 1 110 ? -15.119 9.952 -31.067 1.00 74.81 110 THR A O 1
ATOM 922 N N . GLN A 1 111 ? -14.106 7.966 -30.819 1.00 73.56 111 GLN A N 1
ATOM 923 C CA . GLN A 1 111 ? -15.172 7.363 -30.023 1.00 73.56 111 GLN A CA 1
ATOM 924 C C . GLN A 1 111 ? -15.162 7.846 -28.565 1.00 73.56 111 GLN A C 1
ATOM 926 O O . GLN A 1 111 ? -16.225 8.010 -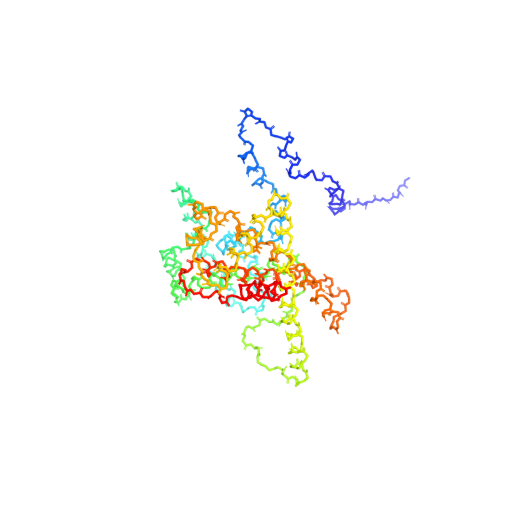27.971 1.00 73.56 111 GLN A O 1
ATOM 931 N N . LEU A 1 112 ? -14.009 8.219 -27.995 1.00 73.88 112 LEU A N 1
ATOM 932 C CA . LEU A 1 112 ? -13.934 8.851 -26.668 1.00 73.88 112 LEU A CA 1
ATOM 933 C C . LEU A 1 112 ? -14.757 10.151 -26.585 1.00 73.88 112 LEU A C 1
ATOM 935 O O . LEU A 1 112 ? -15.327 10.470 -25.540 1.00 73.88 112 LEU A O 1
ATOM 939 N N . LEU A 1 113 ? -14.853 10.905 -27.685 1.00 69.44 113 LEU A N 1
ATOM 940 C CA . LEU A 1 113 ? -15.731 12.077 -27.774 1.00 69.44 113 LEU A CA 1
ATOM 941 C C . LEU A 1 113 ? -17.219 11.693 -27.753 1.00 69.44 113 LEU A C 1
ATOM 943 O O . LEU A 1 113 ? -18.026 12.442 -27.203 1.00 69.44 113 LEU A O 1
ATOM 947 N N . GLN A 1 114 ? -17.582 10.533 -28.304 1.00 70.06 114 GLN A N 1
ATOM 948 C CA . GLN A 1 114 ? -18.950 10.005 -28.300 1.00 70.06 114 GLN A CA 1
ATOM 949 C C . GLN A 1 114 ? -19.340 9.470 -26.910 1.00 70.06 114 GLN A C 1
ATOM 951 O O . GLN A 1 114 ? -20.390 9.843 -26.392 1.00 70.06 114 GLN A O 1
ATOM 956 N N . HIS A 1 115 ? -18.452 8.723 -26.244 1.00 69.50 115 HIS A N 1
ATOM 957 C CA . HIS A 1 115 ? -18.636 8.243 -24.864 1.00 69.50 115 HIS A CA 1
ATOM 958 C C . HIS A 1 115 ? -18.834 9.389 -23.855 1.00 69.50 115 HIS A C 1
ATOM 960 O O . HIS A 1 115 ? -19.678 9.320 -22.960 1.00 69.50 115 HIS A O 1
ATOM 966 N N . ARG A 1 116 ? -18.121 10.508 -24.044 1.00 68.31 116 ARG A N 1
ATOM 967 C CA . ARG A 1 116 ? -18.305 11.722 -23.229 1.00 68.31 116 ARG A CA 1
ATOM 968 C C . ARG A 1 116 ? -19.664 12.384 -23.441 1.00 68.31 116 ARG A C 1
ATOM 970 O O . ARG A 1 116 ? -20.230 12.899 -22.482 1.00 68.31 116 ARG A O 1
ATOM 977 N N . LYS A 1 117 ? -20.197 12.362 -24.668 1.00 64.62 117 LYS A N 1
ATOM 978 C CA . LYS A 1 117 ? -21.555 12.854 -24.963 1.00 64.62 117 LYS A CA 1
ATOM 979 C C . LYS A 1 117 ? -22.636 11.942 -24.372 1.00 64.62 117 LYS A C 1
ATOM 981 O O . LYS A 1 117 ? -23.685 12.442 -23.989 1.00 64.62 117 LYS A O 1
ATOM 986 N N . ALA A 1 118 ? -22.355 10.645 -24.239 1.00 69.38 118 ALA A N 1
ATOM 987 C CA . ALA A 1 118 ? -23.247 9.652 -23.637 1.00 69.38 118 ALA A CA 1
ATOM 988 C C . ALA A 1 118 ? -23.245 9.642 -22.089 1.00 69.38 118 ALA A C 1
ATOM 990 O O . ALA A 1 118 ? -23.989 8.877 -21.482 1.00 69.38 118 ALA A O 1
ATOM 991 N N . GLY A 1 119 ? -22.445 10.494 -21.431 1.00 58.12 119 GLY A N 1
ATOM 992 C CA . GLY A 1 119 ? -22.481 10.676 -19.972 1.00 58.12 119 GLY A CA 1
ATOM 993 C C . GLY A 1 119 ? -21.669 9.661 -19.160 1.00 58.12 119 GLY A C 1
ATOM 994 O O . GLY A 1 119 ? -21.894 9.508 -17.957 1.00 58.12 119 GLY A O 1
ATOM 995 N N . GLU A 1 120 ? -20.717 8.968 -19.784 1.00 60.75 120 GLU A N 1
ATOM 996 C CA . GLU A 1 120 ? -19.898 7.969 -19.101 1.00 60.75 120 GLU A CA 1
ATOM 997 C C . GLU A 1 120 ? -18.947 8.605 -18.065 1.00 60.75 120 GLU A C 1
ATOM 999 O O . GLU A 1 120 ? -18.311 9.634 -18.304 1.00 60.75 120 GLU A O 1
ATOM 1004 N N . LYS A 1 121 ? -18.861 8.003 -16.868 1.00 52.44 121 LYS A N 1
ATOM 1005 C CA . LYS A 1 121 ? -18.169 8.592 -15.702 1.00 52.44 121 LYS A CA 1
ATOM 1006 C C . LYS A 1 121 ? -16.638 8.501 -15.768 1.00 52.44 121 LYS A C 1
ATOM 1008 O O . LYS A 1 121 ? -15.965 9.236 -15.042 1.00 52.44 121 LYS A O 1
ATOM 1013 N N . SER A 1 122 ? -16.078 7.610 -16.591 1.00 56.78 122 SER A N 1
ATOM 1014 C CA . SER A 1 122 ? -14.625 7.437 -16.716 1.00 56.78 122 SER A CA 1
ATOM 1015 C C . SER A 1 122 ? -14.040 8.380 -17.768 1.00 56.78 122 SER A C 1
ATOM 1017 O O . SER A 1 122 ? -14.538 8.482 -18.884 1.00 56.78 122 SER A O 1
ATOM 1019 N N . ARG A 1 123 ? -12.948 9.077 -17.425 1.00 63.56 123 ARG A N 1
ATOM 1020 C CA . ARG A 1 123 ? -12.308 10.069 -18.312 1.00 63.56 123 ARG A CA 1
ATOM 1021 C C . ARG A 1 123 ? -11.587 9.428 -19.512 1.00 63.56 123 ARG A C 1
ATOM 1023 O O . ARG A 1 123 ? -11.429 10.110 -20.532 1.00 63.56 123 ARG A O 1
ATOM 1030 N N . TYR A 1 124 ? -11.160 8.170 -19.348 1.00 73.19 124 TYR A N 1
ATOM 1031 C CA . TYR A 1 124 ? -10.445 7.315 -20.307 1.00 73.19 124 TYR A CA 1
ATOM 1032 C C . TYR A 1 124 ? -10.744 5.826 -19.990 1.00 73.19 124 TYR A C 1
ATOM 1034 O O . TYR A 1 124 ? -9.998 5.240 -19.200 1.00 73.19 124 TYR A O 1
ATOM 1042 N N . PRO A 1 125 ? -11.855 5.253 -20.493 1.00 74.12 125 PRO A N 1
ATOM 1043 C CA . PRO A 1 125 ? -12.222 3.847 -20.274 1.00 74.12 125 PRO A CA 1
ATOM 1044 C C . PRO A 1 125 ? -11.306 2.872 -21.033 1.00 74.12 125 PRO A C 1
ATOM 1046 O O . PRO A 1 125 ? -10.540 3.284 -21.895 1.00 74.12 125 PRO A O 1
ATOM 1049 N N . ASP A 1 126 ? -11.376 1.580 -20.721 1.00 77.69 126 ASP A N 1
ATOM 1050 C CA . ASP A 1 126 ? -10.629 0.567 -21.476 1.00 77.69 126 ASP A CA 1
ATOM 1051 C C . ASP A 1 126 ? -11.166 0.432 -22.919 1.00 77.69 126 ASP A C 1
ATOM 1053 O O . ASP A 1 126 ? -12.374 0.601 -23.130 1.00 77.69 126 ASP A O 1
ATOM 1057 N N . PRO A 1 127 ? -10.311 0.129 -23.921 1.00 83.94 127 PRO A N 1
ATOM 1058 C CA . PRO A 1 127 ? -10.747 -0.121 -25.285 1.00 83.94 127 PRO A CA 1
ATOM 1059 C C . PRO A 1 127 ? -11.767 -1.256 -25.344 1.00 83.94 127 PRO A C 1
ATOM 1061 O O . PRO A 1 127 ? -11.559 -2.335 -24.788 1.00 83.94 127 PRO A O 1
ATOM 1064 N N . THR A 1 128 ? -12.869 -1.030 -26.049 1.00 82.06 128 THR A N 1
ATOM 1065 C CA . THR A 1 128 ? -13.892 -2.060 -26.247 1.00 82.06 128 THR A CA 1
ATOM 1066 C C . THR A 1 128 ? -13.427 -3.111 -27.255 1.00 82.06 128 THR A C 1
ATOM 1068 O O . THR A 1 128 ? -12.610 -2.843 -28.137 1.00 82.06 128 THR A O 1
ATOM 1071 N N . ALA A 1 129 ? -14.000 -4.316 -27.192 1.00 79.31 129 ALA A N 1
ATOM 1072 C CA . ALA A 1 129 ? -13.698 -5.378 -28.156 1.00 79.31 129 ALA A CA 1
ATOM 1073 C C . ALA A 1 129 ? -13.956 -4.951 -29.616 1.00 79.31 129 ALA A C 1
ATOM 1075 O O . ALA A 1 129 ? -13.244 -5.374 -30.523 1.00 79.31 129 ALA A O 1
ATOM 1076 N N . LEU A 1 130 ? -14.945 -4.078 -29.844 1.00 82.44 130 LEU A N 1
ATOM 1077 C CA . LEU A 1 130 ? -15.246 -3.522 -31.163 1.00 82.44 130 LEU A CA 1
ATOM 1078 C C . LEU A 1 130 ? -14.137 -2.572 -31.640 1.00 82.44 130 LEU A C 1
ATOM 1080 O O . LEU A 1 130 ? -13.718 -2.662 -32.790 1.00 82.44 130 LEU A O 1
ATOM 1084 N N . GLN A 1 131 ? -13.604 -1.729 -30.751 1.00 83.62 131 GLN A N 1
ATOM 1085 C CA . GLN A 1 131 ? -12.471 -0.849 -31.055 1.00 83.62 131 GLN A CA 1
ATOM 1086 C C . GLN A 1 131 ? -11.214 -1.640 -31.414 1.00 83.62 131 GLN A C 1
ATOM 1088 O O . GLN A 1 131 ? -10.540 -1.314 -32.385 1.00 83.62 131 GLN A O 1
ATOM 1093 N N . LEU A 1 132 ? -10.922 -2.703 -30.664 1.00 86.75 132 LEU A N 1
ATOM 1094 C CA . LEU A 1 132 ? -9.764 -3.556 -30.930 1.00 86.75 132 LEU A CA 1
ATOM 1095 C C . LEU A 1 132 ? -9.891 -4.292 -32.273 1.00 86.75 132 LEU A C 1
ATOM 1097 O O . LEU A 1 132 ? -8.903 -4.425 -32.988 1.00 86.75 132 LEU A O 1
ATOM 1101 N N . ARG A 1 133 ? -11.105 -4.714 -32.658 1.00 85.50 133 ARG A N 1
ATOM 1102 C CA . ARG A 1 133 ? -11.367 -5.289 -33.990 1.00 85.50 133 ARG A CA 1
ATOM 1103 C C . ARG A 1 133 ? -11.154 -4.274 -35.108 1.00 85.50 133 ARG A C 1
ATOM 1105 O O . ARG A 1 133 ? -10.458 -4.583 -36.064 1.00 85.50 133 ARG A O 1
ATOM 1112 N N . GLN A 1 134 ? -11.665 -3.054 -34.955 1.00 86.31 134 GLN A N 1
ATOM 1113 C CA . GLN A 1 134 ? -11.455 -1.987 -35.939 1.00 86.31 134 GLN A CA 1
ATOM 1114 C C . GLN A 1 134 ? -9.967 -1.634 -36.096 1.00 86.31 134 GLN A C 1
ATOM 1116 O O . GLN A 1 134 ? -9.501 -1.401 -37.208 1.00 86.31 134 GLN A O 1
ATOM 1121 N N . MET A 1 135 ? -9.197 -1.638 -34.999 1.00 88.56 135 MET A N 1
ATOM 1122 C CA . MET A 1 135 ? -7.745 -1.424 -35.057 1.00 88.56 135 MET A CA 1
ATOM 1123 C C . MET A 1 135 ? -7.049 -2.577 -35.792 1.00 88.56 135 MET A C 1
ATOM 1125 O O . MET A 1 135 ? -6.143 -2.337 -36.585 1.00 88.56 135 MET A O 1
ATOM 1129 N N . ALA A 1 136 ? -7.494 -3.821 -35.579 1.00 86.75 136 ALA A N 1
ATOM 1130 C CA . ALA A 1 136 ? -6.973 -4.991 -36.288 1.00 86.75 136 ALA A CA 1
ATOM 1131 C C . ALA A 1 136 ? -7.269 -4.942 -37.787 1.00 86.75 136 ALA A C 1
ATOM 1133 O O . ALA A 1 136 ? -6.387 -5.220 -38.594 1.00 86.75 136 ALA A O 1
ATOM 1134 N N . GLU A 1 137 ? -8.474 -4.522 -38.167 1.00 87.44 137 GLU A N 1
ATOM 1135 C CA . GLU A 1 137 ? -8.860 -4.326 -39.565 1.00 87.44 137 GLU A CA 1
ATOM 1136 C C . GLU A 1 137 ? -8.003 -3.245 -40.238 1.00 87.44 137 GLU A C 1
ATOM 1138 O O . GLU A 1 137 ? -7.495 -3.474 -41.334 1.00 87.44 137 GLU A O 1
ATOM 1143 N N . GLN A 1 138 ? -7.750 -2.111 -39.573 1.00 85.69 138 GLN A N 1
ATOM 1144 C CA . GLN A 1 138 ? -6.871 -1.061 -40.109 1.00 85.69 138 GLN A CA 1
ATOM 1145 C C . GLN A 1 138 ? -5.412 -1.514 -40.265 1.00 85.69 138 GLN A C 1
ATOM 1147 O O . GLN A 1 138 ? -4.743 -1.120 -41.218 1.00 85.69 138 GLN A O 1
ATOM 1152 N N . LEU A 1 139 ? -4.915 -2.343 -39.345 1.00 86.44 139 LEU A N 1
ATOM 1153 C CA . LEU A 1 139 ? -3.542 -2.851 -39.376 1.00 86.44 139 LEU A CA 1
ATOM 1154 C C . LEU A 1 139 ? -3.371 -4.075 -40.287 1.00 86.44 139 LEU A C 1
ATOM 1156 O O . LEU A 1 139 ? -2.240 -4.402 -40.637 1.00 86.44 139 LEU A O 1
ATOM 1160 N N . SER A 1 140 ? -4.463 -4.714 -40.721 1.00 81.31 140 SER A N 1
ATOM 1161 C CA . SER A 1 140 ? -4.431 -5.921 -41.563 1.00 81.31 140 SER A CA 1
ATOM 1162 C C . SER A 1 140 ? -3.701 -5.727 -42.898 1.00 81.31 140 SER A C 1
ATOM 1164 O O . SER A 1 140 ? -3.113 -6.675 -43.414 1.00 81.31 140 SER A O 1
ATOM 1166 N N . ALA A 1 141 ? -3.667 -4.493 -43.416 1.00 75.62 141 ALA A N 1
ATOM 1167 C CA . ALA A 1 141 ? -2.940 -4.133 -44.633 1.00 75.62 141 ALA A CA 1
ATOM 1168 C C . ALA A 1 141 ? -1.409 -4.223 -44.482 1.00 75.62 141 ALA A C 1
ATOM 1170 O O . ALA A 1 141 ? -0.706 -4.389 -45.476 1.00 75.62 141 ALA A O 1
ATOM 1171 N N . THR A 1 142 ? -0.884 -4.105 -43.258 1.00 72.25 142 THR A N 1
ATOM 1172 C CA . THR A 1 142 ? 0.559 -4.144 -42.969 1.00 72.25 142 THR A CA 1
ATOM 1173 C C . THR A 1 142 ? 0.969 -5.364 -42.148 1.00 72.25 142 THR A C 1
ATOM 1175 O O . THR A 1 142 ? 2.105 -5.818 -42.276 1.00 72.25 142 THR A O 1
ATOM 1178 N N . ARG A 1 143 ? 0.076 -5.920 -41.317 1.00 81.88 143 ARG A N 1
ATOM 1179 C CA . ARG A 1 143 ? 0.332 -7.111 -40.494 1.00 81.88 143 ARG A CA 1
ATOM 1180 C C . ARG A 1 143 ? -0.959 -7.812 -40.069 1.00 81.88 143 ARG A C 1
ATOM 1182 O O . ARG A 1 143 ? -1.923 -7.175 -39.663 1.00 81.88 143 ARG A O 1
ATOM 1189 N N . THR A 1 144 ? -0.965 -9.145 -40.085 1.00 80.94 144 THR A N 1
ATOM 1190 C CA . THR A 1 144 ? -2.082 -9.934 -39.534 1.00 80.94 144 THR A CA 1
ATOM 1191 C C . THR A 1 144 ? -1.950 -10.015 -38.017 1.00 80.94 144 THR A C 1
ATOM 1193 O O . THR A 1 144 ? -1.004 -10.619 -37.518 1.00 80.94 144 THR A O 1
ATOM 1196 N N . ILE A 1 145 ? -2.880 -9.405 -37.282 1.00 81.69 145 ILE A N 1
ATOM 1197 C CA . ILE A 1 145 ? -2.836 -9.323 -35.819 1.00 81.69 145 ILE A CA 1
ATOM 1198 C C . ILE A 1 145 ? -4.227 -9.507 -35.217 1.00 81.69 145 ILE A C 1
ATOM 1200 O O . ILE A 1 145 ? -5.216 -9.014 -35.757 1.00 81.69 145 ILE A O 1
ATOM 1204 N N . SER A 1 146 ? -4.295 -10.194 -34.071 1.00 85.44 146 SER A N 1
ATOM 1205 C CA . SER A 1 146 ? -5.547 -10.379 -33.335 1.00 85.44 146 SER A CA 1
ATOM 1206 C C . SER A 1 146 ? -5.889 -9.164 -32.451 1.00 85.44 146 SER A C 1
ATOM 1208 O O . SER A 1 146 ? -4.984 -8.478 -31.963 1.00 85.44 146 SER A O 1
ATOM 1210 N N . PRO A 1 147 ? -7.179 -8.910 -32.167 1.00 81.81 147 PRO A N 1
ATOM 1211 C CA . PRO A 1 147 ? -7.612 -7.839 -31.263 1.00 81.81 147 PRO A CA 1
ATOM 1212 C C . PRO A 1 147 ? -6.971 -7.905 -29.864 1.00 81.81 147 PRO A C 1
ATOM 1214 O O . PRO A 1 147 ? -6.637 -6.879 -29.273 1.00 81.81 147 PRO A O 1
ATOM 1217 N N . GLU A 1 148 ? -6.757 -9.109 -29.331 1.00 79.31 148 GLU A N 1
ATOM 1218 C CA . GLU A 1 148 ? -6.122 -9.332 -28.026 1.00 79.31 148 GLU A CA 1
ATOM 1219 C C . GLU A 1 148 ? -4.634 -8.979 -28.060 1.00 79.31 148 GLU A C 1
ATOM 1221 O O . GLU A 1 148 ? -4.085 -8.469 -27.084 1.00 79.31 148 GLU A O 1
ATOM 1226 N N . GLN A 1 149 ? -3.974 -9.234 -29.190 1.00 77.12 149 GLN A N 1
ATOM 1227 C CA . GLN A 1 149 ? -2.577 -8.880 -29.384 1.00 77.12 149 GLN A CA 1
ATOM 1228 C C . GLN A 1 149 ? -2.391 -7.362 -29.513 1.00 77.12 149 GLN A C 1
ATOM 1230 O O . GLN A 1 149 ? -1.456 -6.832 -28.922 1.00 77.12 149 GLN A O 1
ATOM 1235 N N . ILE A 1 150 ? -3.326 -6.649 -30.150 1.00 83.88 150 ILE A N 1
ATOM 1236 C CA . ILE A 1 150 ? -3.350 -5.172 -30.154 1.00 83.88 150 ILE A CA 1
ATOM 1237 C C . ILE A 1 150 ? -3.432 -4.625 -28.739 1.00 83.88 150 ILE A C 1
ATOM 1239 O O . ILE A 1 150 ? -2.692 -3.709 -28.388 1.00 83.88 150 ILE A O 1
ATOM 1243 N N . LEU A 1 151 ? -4.317 -5.188 -27.913 1.00 80.25 151 LEU A N 1
ATOM 1244 C CA . LEU A 1 151 ? -4.460 -4.747 -26.531 1.00 80.25 151 LEU A CA 1
ATOM 1245 C C . LEU A 1 151 ? -3.149 -4.916 -25.753 1.00 80.25 151 LEU A C 1
ATOM 1247 O O . LEU A 1 151 ? -2.730 -3.981 -25.072 1.00 80.25 151 LEU A O 1
ATOM 1251 N N . ARG A 1 152 ? -2.485 -6.072 -25.893 1.00 80.06 152 ARG A N 1
ATOM 1252 C CA . ARG A 1 152 ? -1.184 -6.330 -25.256 1.00 80.06 152 ARG A CA 1
ATOM 1253 C C . ARG A 1 152 ? -0.113 -5.348 -25.724 1.00 80.06 152 ARG A C 1
ATOM 1255 O O . ARG A 1 152 ? 0.514 -4.710 -24.885 1.00 80.06 152 ARG A O 1
ATOM 1262 N N . GLU A 1 153 ? 0.036 -5.155 -27.032 1.00 84.81 153 GLU A N 1
ATOM 1263 C CA . GLU A 1 153 ? 1.046 -4.243 -27.586 1.00 84.81 153 GLU A CA 1
ATOM 1264 C C . GLU A 1 153 ? 0.805 -2.782 -27.156 1.00 84.81 153 GLU A C 1
ATOM 1266 O O . GLU A 1 153 ? 1.749 -2.054 -26.849 1.00 84.81 153 GLU A O 1
ATOM 1271 N N . LEU A 1 154 ? -0.456 -2.343 -27.053 1.00 84.75 154 LEU A N 1
ATOM 1272 C CA . LEU A 1 154 ? -0.792 -1.016 -26.524 1.00 84.75 154 LEU A CA 1
ATOM 1273 C C . LEU A 1 154 ? -0.442 -0.879 -25.034 1.00 84.75 154 LEU A C 1
ATOM 1275 O O . LEU A 1 154 ? 0.065 0.164 -24.612 1.00 84.75 154 LEU A O 1
ATOM 1279 N N . GLN A 1 155 ? -0.690 -1.912 -24.226 1.00 81.00 155 GLN A N 1
ATOM 1280 C CA . GLN A 1 155 ? -0.337 -1.915 -22.803 1.00 81.00 155 GLN A CA 1
ATOM 1281 C C . GLN A 1 155 ? 1.180 -1.903 -22.596 1.00 81.00 155 GLN A C 1
ATOM 1283 O O . GLN A 1 155 ? 1.683 -1.116 -21.792 1.00 81.00 155 GLN A O 1
ATOM 1288 N N . GLU A 1 156 ? 1.917 -2.716 -23.350 1.00 80.31 156 GLU A N 1
ATOM 1289 C CA . GLU A 1 156 ? 3.382 -2.741 -23.342 1.00 80.31 156 GLU A CA 1
ATOM 1290 C C . GLU A 1 156 ? 3.960 -1.381 -23.748 1.00 80.31 156 GLU A C 1
ATOM 1292 O O . GLU A 1 156 ? 4.820 -0.830 -23.055 1.00 80.31 156 GLU A O 1
ATOM 1297 N N . LEU A 1 157 ? 3.408 -0.764 -24.797 1.00 83.44 157 LEU A N 1
ATOM 1298 C CA . LEU A 1 157 ? 3.773 0.586 -25.213 1.00 83.44 157 LEU A CA 1
ATOM 1299 C C . LEU A 1 157 ? 3.509 1.613 -24.101 1.00 83.44 157 LEU A C 1
ATOM 1301 O O . LEU A 1 157 ? 4.360 2.455 -23.805 1.00 83.44 157 LEU A O 1
ATOM 1305 N N . ALA A 1 158 ? 2.354 1.543 -23.436 1.00 80.31 158 ALA A N 1
ATOM 1306 C CA . ALA A 1 158 ? 2.038 2.426 -22.318 1.00 80.31 158 ALA A CA 1
ATOM 1307 C C . ALA A 1 158 ? 3.003 2.235 -21.133 1.00 80.31 158 ALA A C 1
ATOM 1309 O O . ALA A 1 158 ? 3.369 3.212 -20.475 1.00 80.31 158 ALA A O 1
ATOM 1310 N N . GLN A 1 159 ? 3.441 1.004 -20.858 1.00 75.94 159 GLN A N 1
ATOM 1311 C CA . GLN A 1 159 ? 4.437 0.703 -19.826 1.00 75.94 159 GLN A CA 1
ATOM 1312 C C . GLN A 1 159 ? 5.821 1.260 -20.179 1.00 75.94 159 GLN A C 1
ATOM 1314 O O . GLN A 1 159 ? 6.429 1.927 -19.337 1.00 75.94 159 GLN A O 1
ATOM 1319 N N . LEU A 1 160 ? 6.279 1.087 -21.422 1.00 81.06 160 LEU A N 1
ATOM 1320 C CA . LEU A 1 160 ? 7.536 1.661 -21.915 1.00 81.06 160 LEU A CA 1
ATOM 1321 C C . LEU A 1 160 ? 7.543 3.186 -21.748 1.00 81.06 160 LEU A C 1
ATOM 1323 O O . LEU A 1 160 ? 8.489 3.775 -21.227 1.00 81.06 160 LEU A O 1
ATOM 1327 N N . LEU A 1 161 ? 6.440 3.838 -22.102 1.00 78.31 161 LEU A N 1
ATOM 1328 C CA . LEU A 1 161 ? 6.297 5.288 -21.983 1.00 78.31 161 LEU A CA 1
ATOM 1329 C C . LEU A 1 161 ? 6.222 5.777 -20.536 1.00 78.31 161 LEU A C 1
ATOM 1331 O O . LEU A 1 161 ? 6.652 6.893 -20.236 1.00 78.31 161 LEU A O 1
ATOM 1335 N N . ARG A 1 162 ? 5.701 4.961 -19.612 1.00 75.62 162 ARG A N 1
ATOM 1336 C CA . ARG A 1 162 ? 5.837 5.254 -18.179 1.00 75.62 162 ARG A CA 1
ATOM 1337 C C . ARG A 1 162 ? 7.298 5.234 -17.774 1.00 75.62 162 ARG A C 1
ATOM 1339 O O . ARG A 1 162 ? 7.735 6.184 -17.125 1.00 75.62 162 ARG A O 1
ATOM 1346 N N . ALA A 1 163 ? 8.027 4.191 -18.164 1.00 72.06 163 ALA A N 1
ATOM 1347 C CA . ALA A 1 163 ? 9.440 4.045 -17.846 1.00 72.06 163 ALA A CA 1
ATOM 1348 C C . ALA A 1 163 ? 10.265 5.224 -18.395 1.00 72.06 163 ALA A C 1
ATOM 1350 O O . ALA A 1 163 ? 11.014 5.833 -17.631 1.00 72.06 163 ALA A O 1
ATOM 1351 N N . GLU A 1 164 ? 10.043 5.649 -19.646 1.00 75.06 164 GLU A N 1
ATOM 1352 C CA . GLU A 1 164 ? 10.674 6.857 -20.207 1.00 75.06 164 GLU A CA 1
ATOM 1353 C C . GLU A 1 164 ? 10.309 8.114 -19.423 1.00 75.06 164 GLU A C 1
ATOM 1355 O O . GLU A 1 164 ? 11.181 8.896 -19.051 1.00 75.06 164 GLU A O 1
ATOM 1360 N N . ARG A 1 165 ? 9.024 8.318 -19.121 1.00 67.31 165 ARG A N 1
ATOM 1361 C CA . ARG A 1 165 ? 8.581 9.539 -18.440 1.00 67.31 165 ARG A CA 1
ATOM 1362 C C . ARG A 1 165 ? 9.182 9.639 -17.043 1.00 67.31 165 ARG A C 1
ATOM 1364 O O . ARG A 1 165 ? 9.457 10.741 -16.570 1.00 67.31 165 ARG A O 1
ATOM 1371 N N . LEU A 1 166 ? 9.372 8.500 -16.383 1.00 62.41 166 LEU A N 1
ATOM 1372 C CA . LEU A 1 166 ? 10.099 8.376 -15.124 1.00 62.41 166 LEU A CA 1
ATOM 1373 C C . LEU A 1 166 ? 11.606 8.642 -15.307 1.00 62.41 166 LEU A C 1
ATOM 1375 O O . LEU A 1 166 ? 12.196 9.277 -14.434 1.00 62.41 166 LEU A O 1
ATOM 1379 N N . ARG A 1 167 ? 12.206 8.213 -16.427 1.00 61.88 167 ARG A N 1
ATOM 1380 C CA . ARG A 1 167 ? 13.626 8.401 -16.787 1.00 61.88 167 ARG A CA 1
ATOM 1381 C C . ARG A 1 167 ? 13.967 9.867 -17.082 1.00 61.88 167 ARG A C 1
ATOM 1383 O O . ARG A 1 167 ? 14.778 10.461 -16.373 1.00 61.88 167 ARG A O 1
ATOM 1390 N N . THR A 1 168 ? 13.286 10.489 -18.045 1.00 56.88 168 THR A N 1
ATOM 1391 C CA . THR A 1 168 ? 13.529 11.871 -18.505 1.00 56.88 168 THR A CA 1
ATOM 1392 C C . THR A 1 168 ? 13.275 12.906 -17.405 1.00 56.88 168 THR A C 1
ATOM 1394 O O . THR A 1 168 ? 13.939 13.936 -17.343 1.00 56.88 168 THR A O 1
ATOM 1397 N N . ARG A 1 169 ? 12.358 12.628 -16.466 1.00 53.88 169 ARG A N 1
ATOM 1398 C CA . ARG A 1 169 ? 12.090 13.506 -15.308 1.00 53.88 169 ARG A CA 1
ATOM 1399 C C . ARG A 1 169 ? 13.148 13.440 -14.205 1.00 53.88 169 ARG A C 1
ATOM 1401 O O . ARG A 1 169 ? 13.135 14.304 -13.334 1.00 53.88 169 ARG A O 1
ATOM 1408 N N . LYS A 1 170 ? 14.032 12.440 -14.229 1.00 46.81 170 LYS A N 1
ATOM 1409 C CA . LYS A 1 170 ? 15.096 12.226 -13.235 1.00 46.81 170 LYS A CA 1
ATOM 1410 C C . LYS A 1 170 ? 16.495 12.574 -13.759 1.00 46.81 170 LYS A C 1
ATOM 1412 O O . LYS A 1 170 ? 17.445 12.461 -12.998 1.00 46.81 170 LYS A O 1
ATOM 1417 N N . GLY A 1 171 ? 16.622 12.986 -15.027 1.00 41.19 171 GLY A N 1
ATOM 1418 C CA . GLY A 1 171 ? 17.906 13.368 -15.633 1.00 41.19 171 GLY A CA 1
ATOM 1419 C C . GLY A 1 171 ? 18.920 12.222 -15.746 1.00 41.19 171 GLY A C 1
ATOM 1420 O O . GLY A 1 171 ? 20.117 12.479 -15.765 1.00 41.19 171 GLY A O 1
ATOM 1421 N N . LEU A 1 172 ? 18.455 10.969 -15.775 1.00 46.38 172 LEU A N 1
ATOM 1422 C CA . LEU A 1 172 ? 19.317 9.785 -15.803 1.00 46.38 172 LEU A CA 1
ATOM 1423 C C . LEU A 1 172 ? 19.743 9.448 -17.248 1.00 46.38 172 LEU A C 1
ATOM 1425 O O . LEU A 1 172 ? 18.865 9.394 -18.123 1.00 46.38 172 LEU A O 1
ATOM 1429 N N . PRO A 1 173 ? 21.043 9.188 -17.505 1.00 42.84 173 PRO A N 1
ATOM 1430 C CA . PRO A 1 173 ? 21.505 8.630 -18.773 1.00 42.84 173 PRO A CA 1
ATOM 1431 C C . PRO A 1 173 ? 20.857 7.269 -19.045 1.00 42.84 173 PRO A C 1
ATOM 1433 O O . PRO A 1 173 ? 20.356 6.607 -18.135 1.00 42.84 173 PRO A O 1
ATOM 1436 N N . LEU A 1 174 ? 20.825 6.885 -20.316 1.00 45.50 174 LEU A N 1
ATOM 1437 C CA . LEU A 1 174 ? 20.348 5.581 -20.750 1.00 45.50 174 LEU A CA 1
ATOM 1438 C C . LEU A 1 174 ? 21.392 4.524 -20.344 1.00 45.50 174 LEU A C 1
ATOM 1440 O O . LEU A 1 174 ? 22.507 4.552 -20.856 1.00 45.50 174 LEU A O 1
ATOM 1444 N N . ASP A 1 175 ? 21.056 3.637 -19.407 1.00 44.16 175 ASP A N 1
ATOM 1445 C CA . ASP A 1 175 ? 21.799 2.384 -19.247 1.00 44.16 175 ASP A CA 1
ATOM 1446 C C . ASP A 1 175 ? 21.308 1.434 -20.341 1.00 44.16 175 ASP A C 1
ATOM 1448 O O . ASP A 1 175 ? 20.139 1.039 -20.348 1.00 44.16 175 ASP A O 1
ATOM 1452 N N . ASN A 1 176 ? 22.199 1.069 -21.262 1.00 38.84 176 ASN A N 1
ATOM 1453 C CA . ASN A 1 176 ? 21.944 0.158 -22.384 1.00 38.84 176 ASN A CA 1
ATOM 1454 C C . ASN A 1 176 ? 21.789 -1.314 -21.951 1.00 38.84 176 ASN A C 1
ATOM 1456 O O . ASN A 1 176 ? 22.199 -2.225 -22.662 1.00 38.84 176 ASN A O 1
ATOM 1460 N N . SER A 1 177 ? 21.187 -1.579 -20.792 1.00 40.78 177 SER A N 1
ATOM 1461 C CA . SER A 1 177 ? 20.893 -2.938 -20.338 1.00 40.78 177 SER A CA 1
ATOM 1462 C C . SER A 1 177 ? 19.386 -3.105 -20.207 1.00 40.78 177 SER A C 1
ATOM 1464 O O . SER A 1 177 ? 18.779 -2.842 -19.169 1.00 40.78 177 SER A O 1
ATOM 1466 N N . GLY A 1 178 ? 18.752 -3.436 -21.332 1.00 33.16 178 GLY A N 1
ATOM 1467 C CA . GLY A 1 178 ? 17.297 -3.446 -21.438 1.00 33.16 178 GLY A CA 1
ATOM 1468 C C . GLY A 1 178 ? 16.739 -4.257 -22.600 1.00 33.16 178 GLY A C 1
ATOM 1469 O O . GLY A 1 178 ? 15.649 -3.943 -23.074 1.00 33.16 178 GLY A O 1
ATOM 1470 N N . ASN A 1 179 ? 17.445 -5.297 -23.049 1.00 31.08 179 ASN A N 1
ATOM 1471 C CA . ASN A 1 179 ? 16.797 -6.411 -23.735 1.00 31.08 179 ASN A CA 1
ATOM 1472 C C . ASN A 1 179 ? 16.235 -7.365 -22.666 1.00 31.08 179 ASN A C 1
ATOM 1474 O O . ASN A 1 179 ? 17.012 -7.899 -21.877 1.00 31.08 179 ASN A O 1
ATOM 1478 N N . PRO A 1 180 ? 14.919 -7.652 -22.632 1.00 36.28 180 PRO A N 1
ATOM 1479 C CA . PRO A 1 180 ? 14.344 -8.630 -21.701 1.00 36.28 180 PRO A CA 1
ATOM 1480 C C . PRO A 1 180 ? 14.756 -10.088 -21.979 1.00 36.28 180 PRO A C 1
ATOM 1482 O O . PRO A 1 180 ? 14.224 -10.995 -21.345 1.00 36.28 180 PRO A O 1
ATOM 1485 N N . ALA A 1 181 ? 15.658 -10.331 -22.936 1.00 33.91 181 ALA A N 1
ATOM 1486 C CA . ALA A 1 181 ? 16.025 -11.664 -23.407 1.00 33.91 181 ALA A CA 1
ATOM 1487 C C . ALA A 1 181 ? 17.428 -12.141 -22.976 1.00 33.91 181 ALA A C 1
ATOM 1489 O O . ALA A 1 181 ? 17.751 -13.301 -23.205 1.00 33.91 181 ALA A O 1
ATOM 1490 N N . GLU A 1 182 ? 18.242 -11.320 -22.303 1.00 31.80 182 GLU A N 1
ATOM 1491 C CA . GLU A 1 182 ? 19.613 -11.698 -21.906 1.00 31.80 182 GLU A CA 1
ATOM 1492 C C . GLU A 1 182 ? 19.895 -11.435 -20.417 1.00 31.80 182 GLU A C 1
ATOM 1494 O O . GLU A 1 182 ? 20.879 -10.811 -20.045 1.00 31.80 182 GLU A O 1
ATOM 1499 N N . ILE A 1 183 ? 19.046 -11.959 -19.526 1.00 34.47 183 ILE A N 1
ATOM 1500 C CA . ILE A 1 183 ? 19.374 -12.078 -18.084 1.00 34.47 183 ILE A CA 1
ATOM 1501 C C . ILE A 1 183 ? 20.176 -13.369 -17.808 1.00 34.47 183 ILE A C 1
ATOM 1503 O O . ILE A 1 183 ? 20.393 -13.764 -16.670 1.00 34.47 183 ILE A O 1
ATOM 1507 N N . ASN A 1 184 ? 20.677 -14.041 -18.846 1.00 39.94 184 ASN A N 1
ATOM 1508 C CA . ASN A 1 184 ? 21.532 -15.205 -18.674 1.00 39.94 184 ASN A CA 1
ATOM 1509 C C . ASN A 1 184 ? 22.957 -14.911 -19.138 1.00 39.94 184 ASN A C 1
ATOM 1511 O O . ASN A 1 184 ? 23.219 -14.862 -20.336 1.00 39.94 184 ASN A O 1
ATOM 1515 N N . ARG A 1 185 ? 23.851 -14.910 -18.137 1.00 39.56 185 ARG A N 1
ATOM 1516 C CA . ARG A 1 185 ? 25.310 -15.134 -18.179 1.00 39.56 185 ARG A CA 1
ATOM 1517 C C . ARG A 1 185 ? 26.194 -13.890 -18.123 1.00 39.56 185 ARG A C 1
ATOM 1519 O O . ARG A 1 185 ? 26.830 -13.528 -19.099 1.00 39.56 185 ARG A O 1
ATOM 1526 N N . THR A 1 186 ? 26.394 -13.424 -16.896 1.00 32.66 186 THR A N 1
ATOM 1527 C CA . THR A 1 186 ? 27.746 -13.332 -16.315 1.00 32.66 186 THR A CA 1
ATOM 1528 C C . THR A 1 186 ? 27.623 -13.552 -14.815 1.00 32.66 186 THR A C 1
ATOM 1530 O O . THR A 1 186 ? 27.477 -12.618 -14.039 1.00 32.66 186 THR A O 1
ATOM 1533 N N . SER A 1 187 ? 27.599 -14.820 -14.418 1.00 35.62 187 SER A N 1
ATOM 1534 C CA . SER A 1 187 ? 27.822 -15.235 -13.039 1.00 35.62 187 SER A CA 1
ATOM 1535 C C . SER A 1 187 ? 29.330 -15.358 -12.833 1.00 35.62 187 SER A C 1
ATOM 1537 O O . SER A 1 187 ? 29.922 -16.366 -13.216 1.00 35.62 187 SER A O 1
ATOM 1539 N N . SER A 1 188 ? 29.950 -14.321 -12.271 1.00 37.47 188 SER A N 1
ATOM 1540 C CA . SER A 1 188 ? 31.105 -14.520 -11.397 1.00 37.47 188 SER A CA 1
ATOM 1541 C C . SER A 1 188 ? 30.579 -15.077 -10.076 1.00 37.47 188 SER A C 1
ATOM 1543 O O . SER A 1 188 ? 29.595 -14.579 -9.531 1.00 37.47 188 SER A O 1
ATOM 1545 N N . GLU A 1 189 ? 31.191 -16.150 -9.588 1.00 40.66 189 GLU A N 1
ATOM 1546 C CA . GLU A 1 189 ? 30.718 -16.902 -8.418 1.00 40.66 189 GLU A CA 1
ATOM 1547 C C . GLU A 1 189 ? 30.681 -16.045 -7.131 1.00 40.66 189 GLU A C 1
ATOM 1549 O O . GLU A 1 189 ? 29.836 -16.289 -6.268 1.00 40.66 189 GLU A O 1
ATOM 1554 N N . ASP A 1 190 ? 31.470 -14.964 -7.064 1.00 43.09 190 ASP A N 1
ATOM 1555 C CA . ASP A 1 190 ? 31.508 -14.014 -5.938 1.00 43.09 190 ASP A CA 1
ATOM 1556 C C . ASP A 1 190 ? 30.284 -13.076 -5.836 1.00 43.09 190 ASP A C 1
ATOM 1558 O O . ASP A 1 190 ? 29.866 -12.730 -4.733 1.00 43.09 190 ASP A O 1
ATOM 1562 N N . ASP A 1 191 ? 29.636 -12.715 -6.951 1.00 44.66 191 ASP A N 1
ATOM 1563 C CA . ASP A 1 191 ? 28.529 -11.729 -6.972 1.00 44.66 191 ASP A CA 1
ATOM 1564 C C . ASP A 1 191 ? 27.202 -12.335 -6.449 1.00 44.66 191 ASP A C 1
ATOM 1566 O O . ASP A 1 191 ? 26.275 -11.647 -6.015 1.00 44.66 191 ASP A O 1
ATOM 1570 N N . SER A 1 192 ? 27.114 -13.671 -6.448 1.00 49.00 192 SER A N 1
ATOM 1571 C CA . SER A 1 192 ? 25.940 -14.412 -5.971 1.00 49.00 192 SER A CA 1
ATOM 1572 C C . SER A 1 192 ? 25.797 -14.393 -4.445 1.00 49.00 192 SER A C 1
ATOM 1574 O O . SER A 1 192 ? 24.678 -14.415 -3.921 1.00 49.00 192 SER A O 1
ATOM 1576 N N . ASN A 1 193 ? 26.921 -14.321 -3.725 1.00 54.69 193 ASN A N 1
ATOM 1577 C CA . ASN A 1 193 ? 26.941 -14.433 -2.272 1.00 54.69 193 ASN A CA 1
ATOM 1578 C C . ASN A 1 193 ? 26.578 -13.095 -1.606 1.00 54.69 193 ASN A C 1
ATOM 1580 O O . ASN A 1 193 ? 25.731 -13.065 -0.713 1.00 54.69 193 ASN A O 1
ATOM 1584 N N . GLU A 1 194 ? 27.114 -11.977 -2.110 1.00 54.06 194 GLU A N 1
ATOM 1585 C CA . GLU A 1 194 ? 26.819 -10.628 -1.598 1.00 54.06 194 GLU A CA 1
ATOM 1586 C C . GLU A 1 194 ? 25.351 -10.223 -1.818 1.00 54.06 194 GLU A C 1
ATOM 1588 O O . GLU A 1 194 ? 24.707 -9.661 -0.927 1.00 54.06 194 GLU A O 1
ATOM 1593 N N . GLN A 1 195 ? 24.775 -10.563 -2.977 1.00 54.66 195 GLN A N 1
ATOM 1594 C CA . GLN A 1 195 ? 23.356 -10.319 -3.260 1.00 54.66 195 GLN A CA 1
ATOM 1595 C C . GLN A 1 195 ? 22.441 -11.151 -2.352 1.00 54.66 195 GLN A C 1
ATOM 1597 O O . GLN A 1 195 ? 21.430 -10.647 -1.854 1.00 54.66 195 GLN A O 1
ATOM 1602 N N . SER A 1 196 ? 22.801 -12.414 -2.109 1.00 58.59 196 SER A N 1
ATOM 1603 C CA . SER A 1 196 ? 22.064 -13.295 -1.202 1.00 58.59 196 SER A CA 1
ATOM 1604 C C . SER A 1 196 ? 22.128 -12.795 0.247 1.00 58.59 196 SER A C 1
ATOM 1606 O O . SER A 1 196 ? 21.107 -12.768 0.939 1.00 58.59 196 SER A O 1
ATOM 1608 N N . GLU A 1 197 ? 23.292 -12.322 0.697 1.00 69.06 197 GLU A N 1
ATOM 1609 C CA . GLU A 1 197 ? 23.481 -11.756 2.035 1.00 69.06 197 GLU A CA 1
ATOM 1610 C C . GLU A 1 197 ? 22.694 -10.449 2.225 1.00 69.06 197 GLU A C 1
ATOM 1612 O O . GLU A 1 197 ? 21.987 -10.285 3.226 1.00 69.06 197 GLU A O 1
ATOM 1617 N N . PHE A 1 198 ? 22.716 -9.555 1.230 1.00 68.00 198 PHE A N 1
ATOM 1618 C CA . PHE A 1 198 ? 21.916 -8.332 1.252 1.00 68.00 198 PHE A CA 1
ATOM 1619 C C . PHE A 1 198 ? 20.412 -8.632 1.311 1.00 68.00 198 PHE A C 1
ATOM 1621 O O . PHE A 1 198 ? 19.695 -8.023 2.109 1.00 68.00 198 PHE A O 1
ATOM 1628 N N . LEU A 1 199 ? 19.916 -9.576 0.500 1.00 64.00 199 LEU A N 1
ATOM 1629 C CA . LEU A 1 199 ? 18.501 -9.961 0.498 1.00 64.00 199 LEU A CA 1
ATOM 1630 C C . LEU A 1 199 ? 18.082 -10.616 1.818 1.00 64.00 199 LEU A C 1
ATOM 1632 O O . LEU A 1 199 ? 17.015 -10.294 2.347 1.00 64.00 199 LEU A O 1
ATOM 1636 N N . ALA A 1 200 ? 18.919 -11.483 2.391 1.00 71.12 200 ALA A N 1
ATOM 1637 C CA . ALA A 1 200 ? 18.671 -12.070 3.704 1.00 71.12 200 ALA A CA 1
ATOM 1638 C C . ALA A 1 200 ? 18.592 -10.984 4.793 1.00 71.12 200 ALA A C 1
ATOM 1640 O O . ALA A 1 200 ? 17.625 -10.940 5.563 1.00 71.12 200 ALA A O 1
ATOM 1641 N N . GLY A 1 201 ? 19.550 -10.050 4.797 1.00 71.00 201 GLY A N 1
ATOM 1642 C CA . GLY A 1 201 ? 19.555 -8.893 5.689 1.00 71.00 201 GLY A CA 1
ATOM 1643 C C . GLY A 1 201 ? 18.320 -8.010 5.500 1.00 71.00 201 GLY A C 1
ATOM 1644 O O . GLY A 1 201 ? 17.666 -7.636 6.474 1.00 71.00 201 GLY A O 1
ATOM 1645 N N . TYR A 1 202 ? 17.932 -7.734 4.254 1.00 76.44 202 TYR A N 1
ATOM 1646 C CA . TYR A 1 202 ? 16.727 -6.980 3.923 1.00 76.44 202 TYR A CA 1
ATOM 1647 C C . TYR A 1 202 ? 15.460 -7.640 4.475 1.00 76.44 202 TYR A C 1
ATOM 1649 O O . TYR A 1 202 ? 14.689 -6.990 5.185 1.00 76.44 202 TYR A O 1
ATOM 1657 N N . HIS A 1 203 ? 15.252 -8.930 4.201 1.00 71.38 203 HIS A N 1
ATOM 1658 C CA . HIS A 1 203 ? 14.079 -9.662 4.677 1.00 71.38 203 HIS A CA 1
ATOM 1659 C C . HIS A 1 203 ? 14.008 -9.691 6.207 1.00 71.38 203 HIS A C 1
ATOM 1661 O O . HIS A 1 203 ? 12.932 -9.511 6.788 1.00 71.38 203 HIS A O 1
ATOM 1667 N N . GLN A 1 204 ? 15.150 -9.843 6.881 1.00 81.94 204 GLN A N 1
ATOM 1668 C CA . GLN A 1 204 ? 15.220 -9.742 8.335 1.00 81.94 204 GLN A CA 1
ATOM 1669 C C . GLN A 1 204 ? 14.819 -8.343 8.830 1.00 81.94 204 GLN A C 1
ATOM 1671 O O . GLN A 1 204 ? 14.043 -8.228 9.787 1.00 81.94 204 GLN A O 1
ATOM 1676 N N . GLN A 1 205 ? 15.292 -7.277 8.177 1.00 83.88 205 GLN A N 1
ATOM 1677 C CA . GLN A 1 205 ? 14.917 -5.905 8.532 1.00 83.88 205 GLN A CA 1
ATOM 1678 C C . GLN A 1 205 ? 13.440 -5.618 8.258 1.00 83.88 205 GLN A C 1
ATOM 1680 O O . GLN A 1 205 ? 12.792 -4.976 9.083 1.00 83.88 205 GLN A O 1
ATOM 1685 N N . PHE A 1 206 ? 12.875 -6.139 7.167 1.00 83.06 206 PHE A N 1
ATOM 1686 C CA . PHE A 1 206 ? 11.445 -6.032 6.877 1.00 83.06 206 PHE A CA 1
ATOM 1687 C C . PHE A 1 206 ? 10.613 -6.633 8.014 1.00 83.06 206 PHE A C 1
ATOM 1689 O O . PHE A 1 206 ? 9.761 -5.952 8.589 1.00 83.06 206 PHE A O 1
ATOM 1696 N N . ASN A 1 207 ? 10.912 -7.879 8.396 1.00 83.00 207 ASN A N 1
ATOM 1697 C CA . ASN A 1 207 ? 10.237 -8.578 9.493 1.00 83.00 207 ASN A CA 1
ATOM 1698 C C . ASN A 1 207 ? 10.351 -7.818 10.819 1.00 83.00 207 ASN A C 1
ATOM 1700 O O . ASN A 1 207 ? 9.359 -7.623 11.524 1.00 83.00 207 ASN A O 1
ATOM 1704 N N . THR A 1 208 ? 11.555 -7.345 11.135 1.00 89.88 208 THR A N 1
ATOM 1705 C CA . THR A 1 208 ? 11.837 -6.608 12.372 1.00 89.88 208 THR A CA 1
ATOM 1706 C C . THR A 1 208 ? 11.072 -5.287 12.415 1.00 89.88 208 THR A C 1
ATOM 1708 O O . THR A 1 208 ? 10.390 -4.989 13.399 1.00 89.88 208 THR A O 1
ATOM 1711 N N . CYS A 1 209 ? 11.110 -4.515 11.328 1.00 90.44 209 CYS A N 1
ATOM 1712 C CA . CYS A 1 209 ? 10.390 -3.252 11.224 1.00 90.44 209 CYS A CA 1
ATOM 1713 C C . CYS A 1 209 ? 8.874 -3.441 11.265 1.00 90.44 209 CYS A C 1
ATOM 1715 O O . CYS A 1 209 ? 8.179 -2.636 11.894 1.00 90.44 209 CYS A O 1
ATOM 1717 N N . LEU A 1 210 ? 8.350 -4.501 10.647 1.00 89.50 210 LEU A N 1
ATOM 1718 C CA . LEU A 1 210 ? 6.932 -4.838 10.708 1.00 89.50 210 LEU A CA 1
ATOM 1719 C C . LEU A 1 210 ? 6.511 -5.172 12.146 1.00 89.50 210 LEU A C 1
ATOM 1721 O O . LEU A 1 210 ? 5.556 -4.582 12.656 1.00 89.50 210 LEU A O 1
ATOM 1725 N N . ALA A 1 211 ? 7.262 -6.035 12.837 1.00 91.75 211 ALA A N 1
ATOM 1726 C CA . ALA A 1 211 ? 7.001 -6.412 14.227 1.00 91.75 211 ALA A CA 1
ATOM 1727 C C . ALA A 1 211 ? 7.058 -5.208 15.180 1.00 91.75 211 ALA A C 1
ATOM 1729 O O . ALA A 1 211 ? 6.155 -5.002 15.999 1.00 91.75 211 ALA A O 1
ATOM 1730 N N . GLN A 1 212 ? 8.072 -4.354 15.033 1.00 93.06 212 GLN A N 1
ATOM 1731 C CA . GLN A 1 212 ? 8.193 -3.131 15.822 1.00 93.06 212 GLN A CA 1
ATOM 1732 C C . GLN A 1 212 ? 7.035 -2.162 15.547 1.00 93.06 212 GLN A C 1
ATOM 1734 O O . GLN A 1 212 ? 6.482 -1.576 16.481 1.00 93.06 212 GLN A O 1
ATOM 1739 N N . SER A 1 213 ? 6.631 -2.013 14.285 1.00 92.75 213 SER A N 1
ATOM 1740 C CA . SER A 1 213 ? 5.514 -1.145 13.894 1.00 92.75 213 SER A CA 1
ATOM 1741 C C . SER A 1 213 ? 4.193 -1.628 14.481 1.00 92.75 213 SER A C 1
ATOM 1743 O O . SER A 1 213 ? 3.440 -0.825 15.034 1.00 92.75 213 SER A O 1
ATOM 1745 N N . VAL A 1 214 ? 3.937 -2.938 14.425 1.00 94.12 214 VAL A N 1
ATOM 1746 C CA . VAL A 1 214 ? 2.779 -3.587 15.053 1.00 94.12 214 VAL A CA 1
ATOM 1747 C C . VAL A 1 214 ? 2.746 -3.287 16.550 1.00 94.12 214 VAL A C 1
ATOM 1749 O O . VAL A 1 214 ? 1.751 -2.741 17.035 1.00 94.12 214 VAL A O 1
ATOM 1752 N N . LYS A 1 215 ? 3.850 -3.548 17.266 1.00 95.00 215 LYS A N 1
ATOM 1753 C CA . LYS A 1 215 ? 3.971 -3.268 18.705 1.00 95.00 215 LYS A CA 1
ATOM 1754 C C . LYS A 1 215 ? 3.665 -1.804 19.019 1.00 95.00 215 LYS A C 1
ATOM 1756 O O . LYS A 1 215 ? 2.817 -1.512 19.859 1.00 95.00 215 LYS A O 1
ATOM 1761 N N . GLN A 1 216 ? 4.307 -0.873 18.314 1.00 93.69 216 GLN A N 1
ATOM 1762 C CA . GLN A 1 216 ? 4.145 0.560 18.565 1.00 93.69 216 GLN A CA 1
ATOM 1763 C C . GLN A 1 216 ? 2.729 1.068 18.271 1.00 93.69 216 GLN A C 1
ATOM 1765 O O . GLN A 1 216 ? 2.215 1.914 19.005 1.00 93.69 216 GLN A O 1
ATOM 1770 N N . VAL A 1 217 ? 2.094 0.600 17.194 1.00 95.19 217 VAL A N 1
ATOM 1771 C CA . VAL A 1 217 ? 0.737 1.032 16.826 1.00 95.19 217 VAL A CA 1
ATOM 1772 C C . VAL A 1 217 ? -0.295 0.461 17.794 1.00 95.19 217 VAL A C 1
ATOM 1774 O O . VAL A 1 217 ? -1.143 1.212 18.280 1.00 95.19 217 VAL A O 1
ATOM 1777 N N . ILE A 1 218 ? -0.203 -0.829 18.132 1.00 95.56 218 ILE A N 1
ATOM 1778 C CA . ILE A 1 218 ? -1.110 -1.463 19.098 1.00 95.56 218 ILE A CA 1
ATOM 1779 C C . ILE A 1 218 ? -0.956 -0.811 20.474 1.00 95.56 218 ILE A C 1
ATOM 1781 O O . ILE A 1 218 ? -1.962 -0.449 21.084 1.00 95.56 218 ILE A O 1
ATOM 1785 N N . GLN A 1 219 ? 0.276 -0.579 20.936 1.00 94.44 219 GLN A N 1
ATOM 1786 C CA . GLN A 1 219 ? 0.537 0.068 22.221 1.00 94.44 219 GLN A CA 1
ATOM 1787 C C . GLN A 1 219 ? 0.029 1.516 22.256 1.00 94.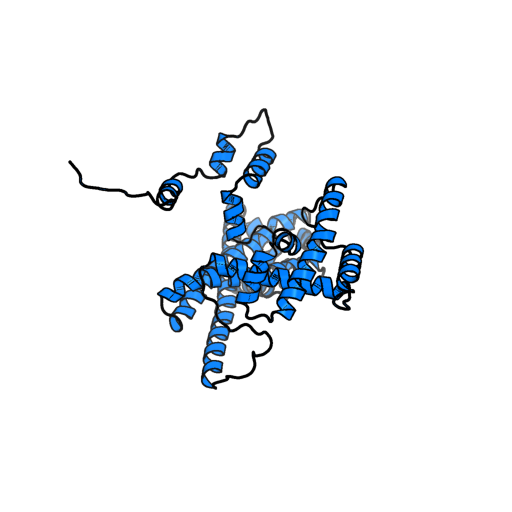44 219 GLN A C 1
ATOM 1789 O O . GLN A 1 219 ? -0.657 1.897 23.203 1.00 94.44 219 GLN A O 1
ATOM 1794 N N . ALA A 1 220 ? 0.291 2.316 21.217 1.00 93.81 220 ALA A N 1
ATOM 1795 C CA . ALA A 1 220 ? -0.208 3.692 21.142 1.00 93.81 220 ALA A CA 1
ATOM 1796 C C . ALA A 1 220 ? -1.745 3.741 21.182 1.00 93.81 220 ALA A C 1
ATOM 1798 O O . ALA A 1 220 ? -2.337 4.558 21.890 1.00 93.81 220 ALA A O 1
ATOM 1799 N N . ARG A 1 221 ? -2.400 2.822 20.465 1.00 93.94 221 ARG A N 1
ATOM 1800 C CA . ARG A 1 221 ? -3.860 2.711 20.445 1.00 93.94 221 ARG A CA 1
ATOM 1801 C C . ARG A 1 221 ? -4.421 2.218 21.777 1.00 93.94 221 ARG A C 1
ATOM 1803 O O . ARG A 1 221 ? -5.445 2.732 22.223 1.00 93.94 221 ARG A O 1
ATOM 1810 N N . PHE A 1 222 ? -3.743 1.283 22.439 1.00 93.56 222 PHE A N 1
ATOM 1811 C CA . PHE A 1 222 ? -4.096 0.835 23.783 1.00 93.56 222 PHE A CA 1
ATOM 1812 C C . PHE A 1 222 ? -4.047 1.994 24.785 1.00 93.56 222 PHE A C 1
ATOM 1814 O O . PHE A 1 222 ? -5.047 2.238 25.453 1.00 93.56 222 PHE A O 1
ATOM 1821 N N . ILE A 1 223 ? -2.948 2.757 24.824 1.00 93.06 223 ILE A N 1
ATOM 1822 C CA . ILE A 1 223 ? -2.780 3.921 25.715 1.00 93.06 223 ILE A CA 1
ATOM 1823 C C . ILE A 1 223 ? -3.886 4.957 25.468 1.00 93.06 223 ILE A C 1
ATOM 1825 O O . ILE A 1 223 ? -4.522 5.433 26.408 1.00 93.06 223 ILE A O 1
ATOM 1829 N N . TYR A 1 224 ? -4.182 5.259 24.200 1.00 92.69 224 TYR A N 1
ATOM 1830 C CA . TYR A 1 224 ? -5.263 6.175 23.829 1.00 92.69 224 TYR A CA 1
ATOM 1831 C C . TYR A 1 224 ? -6.652 5.697 24.281 1.00 92.69 224 TYR A C 1
ATOM 1833 O O . TYR A 1 224 ? -7.507 6.497 24.661 1.00 92.69 224 TYR A O 1
ATOM 1841 N N . LEU A 1 225 ? -6.924 4.392 24.217 1.00 92.31 225 LEU A N 1
ATOM 1842 C CA . LEU A 1 225 ? -8.194 3.838 24.684 1.00 92.31 225 LEU A CA 1
ATOM 1843 C C . LEU A 1 225 ? -8.251 3.758 26.211 1.00 92.31 225 LEU A C 1
ATOM 1845 O O . LEU A 1 225 ? -9.323 3.969 26.781 1.00 92.31 225 LEU A O 1
ATOM 1849 N N . GLN A 1 226 ? -7.116 3.499 26.859 1.00 91.50 226 GLN A N 1
ATOM 1850 C CA . GLN A 1 226 ? -6.990 3.403 28.307 1.00 91.50 226 GLN A CA 1
ATOM 1851 C C . GLN A 1 226 ? -7.266 4.753 28.969 1.00 91.50 226 GLN A C 1
ATOM 1853 O O . GLN A 1 226 ? -8.040 4.794 29.923 1.00 91.50 226 GLN A O 1
ATOM 1858 N N . SER A 1 227 ? -6.738 5.849 28.408 1.00 87.38 227 SER A N 1
ATOM 1859 C CA . SER A 1 227 ? -7.002 7.212 28.896 1.00 87.38 227 SER A CA 1
ATOM 1860 C C . SER A 1 227 ? -8.477 7.613 28.804 1.00 87.38 227 SER A C 1
ATOM 1862 O O . SER A 1 227 ? -8.929 8.482 29.542 1.00 87.38 227 SER A O 1
ATOM 1864 N N . LYS A 1 228 ? -9.254 6.961 27.927 1.00 85.88 228 LYS A N 1
ATOM 1865 C CA . LYS A 1 228 ? -10.705 7.156 27.833 1.00 85.88 228 LYS A CA 1
ATOM 1866 C C . LYS A 1 228 ? -11.470 6.265 28.806 1.00 85.88 228 LYS A C 1
ATOM 1868 O O . LYS A 1 228 ? -12.301 6.771 29.551 1.00 85.88 228 LYS A O 1
ATOM 1873 N N . LYS A 1 229 ? -11.261 4.943 28.734 1.00 87.00 229 LYS A N 1
ATOM 1874 C CA . LYS A 1 229 ? -11.894 3.916 29.585 1.00 87.00 229 LYS A CA 1
ATOM 1875 C C . LYS A 1 229 ? -11.056 2.633 29.577 1.00 87.00 229 LYS A C 1
ATOM 1877 O O . LYS A 1 229 ? -10.942 1.994 28.531 1.00 87.00 229 LYS A O 1
ATOM 1882 N N . ASN A 1 230 ? -10.591 2.179 30.743 1.00 86.50 230 ASN A N 1
ATOM 1883 C CA . ASN A 1 230 ? -9.743 0.982 30.863 1.00 86.50 230 ASN A CA 1
ATOM 1884 C C . ASN A 1 230 ? -10.373 -0.279 30.228 1.00 86.50 230 ASN A C 1
ATOM 1886 O O . ASN A 1 230 ? -9.736 -0.969 29.434 1.00 86.50 230 ASN A O 1
ATOM 1890 N N . GLN A 1 231 ? -11.672 -0.514 30.458 1.00 89.69 231 GLN A N 1
ATOM 1891 C CA . GLN A 1 231 ? -12.394 -1.648 29.860 1.00 89.69 231 GLN A CA 1
ATOM 1892 C C . GLN A 1 231 ? -12.361 -1.634 28.323 1.00 89.69 231 GLN A C 1
ATOM 1894 O O . GLN A 1 231 ? -12.296 -2.680 27.683 1.00 89.69 231 GLN A O 1
ATOM 1899 N N . LYS A 1 232 ? -12.372 -0.447 27.704 1.00 90.06 232 LYS A N 1
ATOM 1900 C CA . LYS A 1 232 ? -12.339 -0.312 26.244 1.00 90.06 232 LYS A CA 1
ATOM 1901 C C . LYS A 1 232 ? -10.979 -0.722 25.673 1.00 90.06 232 LYS A C 1
ATOM 1903 O O . LYS A 1 232 ? -10.934 -1.314 24.599 1.00 90.06 232 LYS A O 1
ATOM 1908 N N . ALA A 1 233 ? -9.894 -0.437 26.391 1.00 91.06 233 ALA A N 1
ATOM 1909 C CA . ALA A 1 233 ? -8.543 -0.839 26.010 1.00 91.06 233 ALA A CA 1
ATOM 1910 C C . ALA A 1 233 ? -8.358 -2.364 26.093 1.00 91.06 233 ALA A C 1
ATOM 1912 O O . ALA A 1 233 ? -7.810 -2.972 25.175 1.00 91.06 233 ALA A O 1
ATOM 1913 N N . GLN A 1 234 ? -8.899 -2.993 27.141 1.00 92.06 234 GLN A N 1
ATOM 1914 C CA . GLN A 1 234 ? -8.891 -4.453 27.276 1.00 92.06 234 GLN A CA 1
ATOM 1915 C C . GLN A 1 234 ? -9.751 -5.131 26.204 1.00 92.06 234 GLN A C 1
ATOM 1917 O O . GLN A 1 234 ? -9.301 -6.065 25.539 1.00 92.06 234 GLN A O 1
ATOM 1922 N N . ASN A 1 235 ? -10.956 -4.605 25.953 1.00 93.69 235 ASN A N 1
ATOM 1923 C CA . ASN A 1 235 ? -11.815 -5.094 24.875 1.00 93.69 235 ASN A CA 1
ATOM 1924 C C . ASN A 1 235 ? -11.135 -4.964 23.505 1.00 93.69 235 ASN A C 1
ATOM 1926 O O . ASN A 1 235 ? -11.327 -5.830 22.659 1.00 93.69 235 ASN A O 1
ATOM 1930 N N . PHE A 1 236 ? -10.335 -3.918 23.275 1.00 95.50 236 PHE A N 1
ATOM 1931 C CA . PHE A 1 236 ? -9.579 -3.748 22.033 1.00 95.50 236 PHE A CA 1
ATOM 1932 C C . PHE A 1 236 ? -8.550 -4.863 21.820 1.00 95.50 236 PHE A C 1
ATOM 1934 O O . PHE A 1 236 ? -8.559 -5.472 20.753 1.00 95.50 236 PHE A O 1
ATOM 1941 N N . LEU A 1 237 ? -7.721 -5.180 22.824 1.00 94.69 237 LEU A N 1
ATOM 1942 C CA . LEU A 1 237 ? -6.748 -6.278 22.720 1.00 94.69 237 LEU A CA 1
ATOM 1943 C C . LEU A 1 237 ? -7.438 -7.634 22.544 1.00 94.69 237 LEU A C 1
ATOM 1945 O O . LEU A 1 237 ? -7.045 -8.423 21.685 1.00 94.69 237 LEU A O 1
ATOM 1949 N N . LYS A 1 238 ? -8.509 -7.885 23.307 1.00 94.38 238 LYS A N 1
ATOM 1950 C CA . LYS A 1 238 ? -9.279 -9.129 23.203 1.00 94.38 238 LYS A CA 1
ATOM 1951 C C . LYS A 1 238 ? -9.928 -9.269 21.823 1.00 94.38 238 LYS A C 1
ATOM 1953 O O . LYS A 1 238 ? -9.815 -10.327 21.214 1.00 94.38 238 LYS A O 1
ATOM 1958 N N . ALA A 1 239 ? -10.534 -8.204 21.293 1.00 94.38 239 ALA A N 1
ATOM 1959 C CA . ALA A 1 239 ? -11.095 -8.182 19.941 1.00 94.38 239 ALA A CA 1
ATOM 1960 C C . ALA A 1 239 ? -10.029 -8.441 18.866 1.00 94.38 239 ALA A C 1
ATOM 1962 O O . ALA A 1 239 ? -10.275 -9.201 17.935 1.00 94.38 239 ALA A O 1
ATOM 1963 N N . LEU A 1 240 ? -8.851 -7.822 18.997 1.00 94.25 240 LEU A N 1
ATOM 1964 C CA . LEU A 1 240 ? -7.719 -8.000 18.083 1.00 94.25 240 LEU A CA 1
ATOM 1965 C C . LEU A 1 240 ? -7.264 -9.461 18.042 1.00 94.25 240 LEU A C 1
ATOM 1967 O O . LEU A 1 240 ? -7.065 -10.006 16.960 1.00 94.25 240 LEU A O 1
ATOM 1971 N N . HIS A 1 241 ? -7.147 -10.097 19.209 1.00 93.56 241 HIS A N 1
ATOM 1972 C CA . HIS A 1 241 ? -6.750 -11.498 19.326 1.00 93.56 241 HIS A CA 1
ATOM 1973 C C . HIS A 1 241 ? -7.817 -12.441 18.757 1.00 93.56 241 HIS A C 1
ATOM 1975 O O . HIS A 1 241 ? -7.494 -13.306 17.947 1.00 93.56 241 HIS A O 1
ATOM 1981 N N . LEU A 1 242 ? -9.094 -12.236 19.104 1.00 92.62 242 LEU A N 1
ATOM 1982 C CA . LEU A 1 242 ? -10.210 -13.002 18.532 1.00 92.62 242 LEU A CA 1
ATOM 1983 C C . LEU A 1 242 ? -10.230 -12.905 16.999 1.00 92.62 242 LEU A C 1
ATOM 1985 O O . LEU A 1 242 ? -10.427 -13.903 16.312 1.00 92.62 242 LEU A O 1
ATOM 1989 N N . PHE A 1 243 ? -9.974 -11.712 16.462 1.00 91.56 243 PHE A N 1
ATOM 1990 C CA . PHE A 1 243 ? -10.000 -11.473 15.026 1.00 91.56 243 PHE A CA 1
ATOM 1991 C C . PHE A 1 243 ? -8.780 -12.057 14.294 1.00 91.56 243 PHE A C 1
ATOM 1993 O O . PHE A 1 243 ? -8.948 -12.785 13.320 1.00 91.56 243 PHE A O 1
ATOM 2000 N N . HIS A 1 244 ? -7.554 -11.753 14.739 1.00 89.75 244 HIS A N 1
ATOM 2001 C CA . HIS A 1 244 ? -6.331 -12.135 14.018 1.00 89.75 244 HIS A CA 1
ATOM 2002 C C . HIS A 1 244 ? -5.823 -13.539 14.352 1.00 89.75 244 HIS A C 1
ATOM 2004 O O . HIS A 1 244 ? -5.346 -14.221 13.451 1.00 89.75 244 HIS A O 1
ATOM 2010 N N . CYS A 1 245 ? -5.920 -13.974 15.611 1.00 89.31 245 CYS A N 1
ATOM 2011 C CA . CYS A 1 245 ? -5.404 -15.280 16.030 1.00 89.31 245 CYS A CA 1
ATOM 2012 C C . CYS A 1 245 ? -6.433 -16.396 15.884 1.00 89.31 245 CYS A C 1
ATOM 2014 O O . CYS A 1 245 ? -6.077 -17.518 15.546 1.00 89.31 245 CYS A O 1
ATOM 2016 N N . GLN A 1 246 ? -7.702 -16.101 16.166 1.00 87.38 246 GLN A N 1
ATOM 2017 C CA . GLN A 1 246 ? -8.754 -17.121 16.217 1.00 87.38 246 GLN A CA 1
ATOM 2018 C C . GLN A 1 246 ? -9.685 -17.080 14.998 1.00 87.38 246 GLN A C 1
ATOM 2020 O O . GLN A 1 246 ? -10.534 -17.952 14.850 1.00 87.38 246 GLN A O 1
ATOM 2025 N N . GLY A 1 247 ? -9.544 -16.079 14.121 1.00 86.00 247 GLY A N 1
ATOM 2026 C CA . GLY A 1 247 ? -10.362 -15.949 12.912 1.00 86.00 247 GLY A CA 1
ATOM 2027 C C . GLY A 1 247 ? -11.854 -15.720 13.186 1.00 86.00 247 GLY A C 1
ATOM 2028 O O . GLY A 1 247 ? -12.679 -15.950 12.299 1.00 86.00 247 GLY A O 1
ATOM 2029 N N . VAL A 1 248 ? -12.215 -15.279 14.398 1.00 88.00 248 VAL A N 1
ATOM 2030 C CA . VAL A 1 248 ? -13.611 -15.084 14.805 1.00 88.00 248 VAL A CA 1
ATOM 2031 C C . VAL A 1 248 ? -14.181 -13.872 14.061 1.00 88.00 248 VAL A C 1
ATOM 2033 O O . VAL A 1 248 ? -13.605 -12.777 14.115 1.00 88.00 248 VAL A O 1
ATOM 2036 N N . PRO A 1 249 ? -15.320 -14.007 13.362 1.00 88.06 249 PRO A N 1
ATOM 2037 C CA . PRO A 1 249 ? -15.912 -12.895 12.635 1.00 88.06 249 PRO A CA 1
ATOM 2038 C C . PRO A 1 249 ? -16.422 -11.821 13.60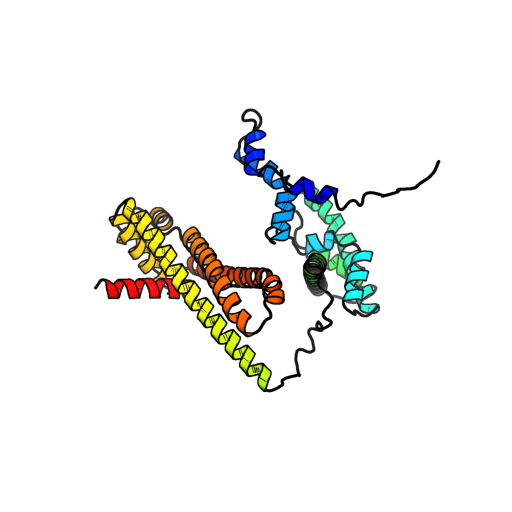5 1.00 88.06 249 PRO A C 1
ATOM 2040 O O . PRO A 1 249 ? -16.941 -12.107 14.682 1.00 88.06 249 PRO A O 1
ATOM 2043 N N . MET A 1 250 ? -16.358 -10.549 13.200 1.00 88.81 250 MET A N 1
ATOM 2044 C CA . MET A 1 250 ? -16.723 -9.414 14.069 1.00 88.81 250 MET A CA 1
ATOM 2045 C C . MET A 1 250 ? -18.150 -9.483 14.639 1.00 88.81 250 MET A C 1
ATOM 2047 O O . MET A 1 250 ? -18.402 -8.953 15.720 1.00 88.81 250 MET A O 1
ATOM 2051 N N . LYS A 1 251 ? -19.080 -10.129 13.924 1.00 89.44 251 LYS A N 1
ATOM 2052 C CA . LYS A 1 251 ? -20.456 -10.360 14.387 1.00 89.44 251 LYS A CA 1
ATOM 2053 C C . LYS A 1 251 ? -20.501 -11.253 15.634 1.00 89.44 251 LYS A C 1
ATOM 2055 O O . LYS A 1 251 ? -21.312 -11.002 16.516 1.00 89.44 251 LYS A O 1
ATOM 2060 N N . GLU A 1 252 ? -19.609 -12.237 15.725 1.00 90.56 252 GLU A N 1
ATOM 2061 C CA . GLU A 1 252 ? -19.491 -13.167 16.858 1.00 90.56 252 GLU A CA 1
ATOM 2062 C C . GLU A 1 252 ? -18.595 -12.618 17.976 1.00 90.56 252 GLU A C 1
ATOM 2064 O O . GLU A 1 252 ? -18.785 -12.956 19.142 1.00 90.56 252 GLU A O 1
ATOM 2069 N N . ILE A 1 253 ? -17.670 -11.705 17.657 1.00 93.19 253 ILE A N 1
ATOM 2070 C CA . ILE A 1 253 ? -16.862 -10.994 18.663 1.00 93.19 253 ILE A CA 1
ATOM 2071 C C . ILE A 1 253 ? -17.735 -10.081 19.541 1.00 93.19 253 ILE A C 1
ATOM 2073 O O . ILE A 1 253 ? -17.477 -9.951 20.738 1.00 93.19 253 ILE A O 1
ATOM 2077 N N . ALA A 1 254 ? -18.758 -9.435 18.969 1.00 92.44 254 ALA A N 1
ATOM 2078 C CA . ALA A 1 254 ? -19.596 -8.464 19.676 1.00 92.44 254 ALA A CA 1
ATOM 2079 C C . ALA A 1 254 ? -20.193 -9.000 21.000 1.00 92.44 254 ALA A C 1
ATOM 2081 O O . ALA A 1 254 ? -19.918 -8.390 22.042 1.00 92.44 254 ALA A O 1
ATOM 2082 N N . PRO A 1 255 ? -20.917 -10.142 21.021 1.00 92.88 255 PRO A N 1
ATOM 2083 C CA . PRO A 1 255 ? -21.468 -10.686 22.263 1.00 92.88 255 PRO A CA 1
ATOM 2084 C C . PRO A 1 255 ? -20.383 -11.097 23.272 1.00 92.88 255 PRO A C 1
ATOM 2086 O O . PRO A 1 255 ? -20.556 -10.874 24.466 1.00 92.88 255 PRO A O 1
ATOM 2089 N N . GLN A 1 256 ? -19.224 -11.598 22.822 1.00 92.56 256 GLN A N 1
ATOM 2090 C CA . GLN A 1 256 ? -18.120 -12.012 23.709 1.00 92.56 256 GLN A CA 1
ATOM 2091 C C . GLN A 1 256 ? -17.455 -10.852 24.474 1.00 92.56 256 GLN A C 1
ATOM 2093 O O . GLN A 1 256 ? -16.694 -11.075 25.424 1.00 92.56 256 GLN A O 1
ATOM 2098 N N . LEU A 1 257 ? -17.701 -9.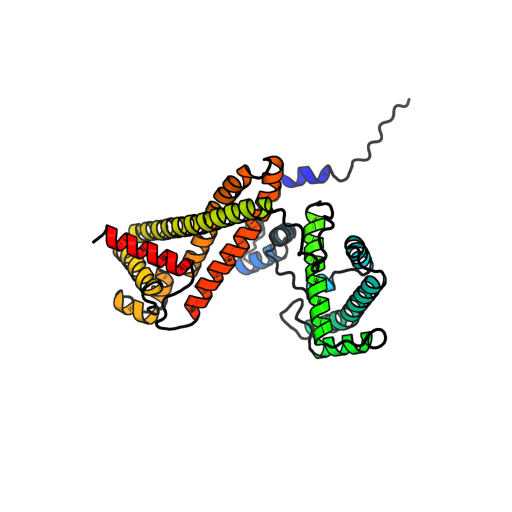614 24.037 1.00 91.69 257 LEU A N 1
ATOM 2099 C CA . LEU A 1 257 ? -17.161 -8.386 24.626 1.00 91.69 257 LEU A CA 1
ATOM 2100 C C . LEU A 1 257 ? -18.239 -7.505 25.275 1.00 91.69 257 LEU A C 1
ATOM 2102 O O . LEU A 1 257 ? -17.928 -6.385 25.688 1.00 91.69 257 LEU A O 1
ATOM 2106 N N . GLY A 1 258 ? -19.491 -7.975 25.336 1.00 90.12 258 GLY A N 1
ATOM 2107 C CA . GLY A 1 258 ? -20.626 -7.185 25.824 1.00 90.12 258 GLY A CA 1
ATOM 2108 C C . GLY A 1 258 ? -20.958 -5.979 24.935 1.00 90.12 258 GLY A C 1
ATOM 2109 O O . GLY A 1 258 ? -21.459 -4.967 25.423 1.00 90.12 258 GLY A O 1
ATOM 2110 N N . LEU A 1 259 ? -20.631 -6.046 23.641 1.00 90.75 259 LEU A N 1
ATOM 2111 C CA . LEU A 1 259 ? -20.951 -5.013 22.655 1.00 90.75 259 LEU A CA 1
ATOM 2112 C C . LEU A 1 259 ? -22.274 -5.340 21.960 1.00 90.75 259 LEU A C 1
ATOM 2114 O O . LEU A 1 259 ? -22.628 -6.504 21.791 1.00 90.75 259 LEU A O 1
ATOM 2118 N N . LYS A 1 260 ? -23.006 -4.304 21.537 1.00 87.62 260 LYS A N 1
ATOM 2119 C CA . LYS A 1 260 ? -24.369 -4.477 21.004 1.00 87.62 260 LYS A CA 1
ATOM 2120 C C . LYS A 1 260 ? -24.395 -5.111 19.614 1.00 87.62 260 LYS A C 1
ATOM 2122 O O . LYS A 1 260 ? -25.352 -5.798 19.280 1.00 87.62 260 LYS A O 1
ATOM 2127 N N . ASP A 1 261 ? -23.390 -4.824 18.787 1.00 88.88 261 ASP A N 1
ATOM 2128 C CA . ASP A 1 261 ? -23.408 -5.167 17.369 1.00 88.88 261 ASP A CA 1
ATOM 2129 C C . ASP A 1 261 ? -22.004 -5.195 16.725 1.00 88.88 261 ASP A C 1
ATOM 2131 O O . ASP A 1 261 ? -20.994 -4.774 17.301 1.00 88.88 261 ASP A O 1
ATOM 2135 N N . GLN A 1 262 ? -21.945 -5.692 15.486 1.00 89.56 262 GLN A N 1
ATOM 2136 C CA . GLN A 1 262 ? -20.738 -5.698 14.655 1.00 89.56 262 GLN A CA 1
ATOM 2137 C C . GLN A 1 262 ? -20.164 -4.283 14.404 1.00 89.56 262 GLN A C 1
ATOM 2139 O O . GLN A 1 262 ? -18.942 -4.124 14.495 1.00 89.56 262 GLN A O 1
ATOM 2144 N N . PRO A 1 263 ? -20.967 -3.238 14.100 1.00 92.94 263 PRO A N 1
ATOM 2145 C CA . PRO A 1 263 ? -20.471 -1.868 13.977 1.00 92.94 263 PRO A CA 1
ATOM 2146 C C . PRO A 1 263 ? -19.641 -1.385 15.171 1.00 92.94 263 PRO A C 1
ATOM 2148 O O . PRO A 1 263 ? -18.624 -0.719 14.967 1.00 92.94 263 PRO A O 1
ATOM 2151 N N . GLN A 1 264 ? -20.016 -1.726 16.409 1.00 91.69 264 GLN A N 1
ATOM 2152 C CA . GLN A 1 264 ? -19.217 -1.378 17.587 1.00 91.69 264 GLN A CA 1
ATOM 2153 C C . GLN A 1 264 ? -17.847 -2.063 17.596 1.00 91.69 264 GLN A C 1
ATOM 2155 O O . GLN A 1 264 ? -16.855 -1.402 17.909 1.00 91.69 264 GLN A O 1
ATOM 2160 N N . VAL A 1 265 ? -17.758 -3.333 17.191 1.00 92.38 265 VAL A N 1
ATOM 2161 C CA . VAL A 1 265 ? -16.475 -4.047 17.040 1.00 92.38 265 VAL A CA 1
ATOM 2162 C C . VAL A 1 265 ? -15.627 -3.409 15.938 1.00 92.38 265 VAL A C 1
ATOM 2164 O O . VAL A 1 265 ? -14.442 -3.145 16.140 1.00 92.38 265 VAL A O 1
ATOM 2167 N N . SER A 1 266 ? -16.237 -3.065 14.799 1.00 91.94 266 SER A N 1
ATOM 2168 C CA . SER A 1 266 ? -15.536 -2.404 13.693 1.00 91.94 266 SER A CA 1
ATOM 2169 C C . SER A 1 266 ? -14.969 -1.040 14.098 1.00 91.94 266 SER A C 1
ATOM 2171 O O . SER A 1 266 ? -13.858 -0.703 13.692 1.00 91.94 266 SER A O 1
ATOM 2173 N N . ARG A 1 267 ? -15.702 -0.253 14.899 1.00 92.62 267 ARG A N 1
ATOM 2174 C CA . ARG A 1 267 ? -15.228 1.033 15.448 1.00 92.62 267 ARG A CA 1
ATOM 2175 C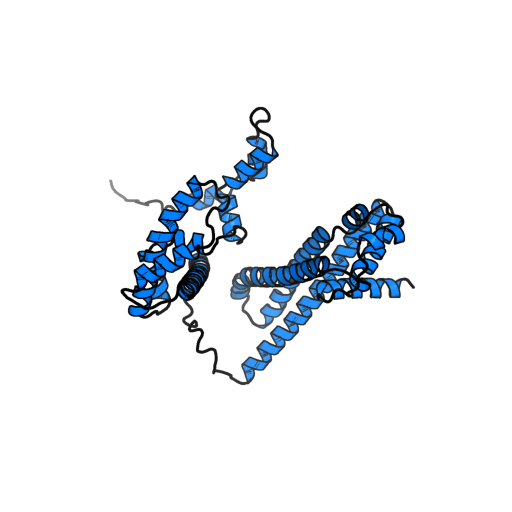 C . ARG A 1 267 ? -14.213 0.865 16.577 1.00 92.62 267 ARG A C 1
ATOM 2177 O O . ARG A 1 267 ? -13.435 1.773 16.837 1.00 92.62 267 ARG A O 1
ATOM 2184 N N . LEU A 1 268 ? -14.236 -0.257 17.292 1.00 93.19 268 LEU A N 1
ATOM 2185 C CA . LEU A 1 268 ? -13.237 -0.554 18.315 1.00 93.19 268 LEU A CA 1
ATOM 2186 C C . LEU A 1 268 ? -11.886 -0.874 17.662 1.00 93.19 268 LEU A C 1
ATOM 2188 O O . LEU A 1 268 ? -10.866 -0.278 18.018 1.00 93.19 268 LEU A O 1
ATOM 2192 N N . LEU A 1 269 ? -11.902 -1.768 16.672 1.00 92.50 269 LEU A N 1
ATOM 2193 C CA . LEU A 1 269 ? -10.710 -2.233 15.967 1.00 92.50 269 LEU A CA 1
ATOM 2194 C C . LEU A 1 269 ? -10.168 -1.213 14.958 1.00 92.50 269 LEU A C 1
ATOM 2196 O O . LEU A 1 269 ? -8.956 -1.073 14.842 1.00 92.50 269 LEU A O 1
ATOM 2200 N N . GLU A 1 270 ? -11.055 -0.530 14.223 1.00 92.88 270 GLU A N 1
ATOM 2201 C CA . GLU A 1 270 ? -10.754 0.319 13.054 1.00 92.88 270 GLU A CA 1
ATOM 2202 C C . GLU A 1 270 ? -9.598 -0.224 12.202 1.00 92.88 270 GLU A C 1
ATOM 2204 O O . GLU A 1 270 ? -8.606 0.463 11.946 1.00 92.88 270 GLU A O 1
ATOM 2209 N N . LEU A 1 271 ? -9.732 -1.471 11.741 1.00 90.69 271 LEU A N 1
ATOM 2210 C CA . LEU A 1 271 ? -8.660 -2.198 11.049 1.00 90.69 271 LEU A CA 1
ATOM 2211 C C . LEU A 1 271 ? -8.069 -1.438 9.853 1.00 90.69 271 LEU A C 1
ATOM 2213 O O . LEU A 1 271 ? -6.896 -1.605 9.540 1.00 90.69 271 LEU A O 1
ATOM 2217 N N . LYS A 1 272 ? -8.855 -0.584 9.186 1.00 89.44 272 LYS A N 1
ATOM 2218 C CA . LYS A 1 272 ? -8.359 0.292 8.116 1.00 89.44 272 LYS A CA 1
ATOM 2219 C C . LYS A 1 272 ? -7.285 1.262 8.625 1.00 89.44 272 LYS A C 1
ATOM 2221 O O . LYS A 1 272 ? -6.217 1.341 8.027 1.00 89.44 272 LYS A O 1
ATOM 2226 N N . ASN A 1 273 ? -7.566 1.969 9.718 1.00 89.88 273 ASN A N 1
ATOM 2227 C CA . ASN A 1 273 ? -6.632 2.926 10.312 1.00 89.88 273 ASN A CA 1
ATOM 2228 C C . ASN A 1 273 ? -5.437 2.185 10.909 1.00 89.88 273 ASN A C 1
ATOM 2230 O O . ASN A 1 273 ? -4.303 2.550 10.635 1.00 89.88 273 ASN A O 1
ATOM 2234 N N . LEU A 1 274 ? -5.693 1.077 11.616 1.00 91.56 274 LEU A N 1
ATOM 2235 C CA . LEU A 1 274 ? -4.644 0.236 12.190 1.00 91.56 274 LEU A CA 1
ATOM 2236 C C . LEU A 1 274 ? -3.618 -0.201 11.131 1.00 91.56 274 LEU A C 1
ATOM 2238 O O . LEU A 1 274 ? -2.421 -0.009 11.316 1.00 91.56 274 LEU A O 1
ATOM 2242 N N . ARG A 1 275 ? -4.082 -0.741 9.997 1.00 88.94 275 ARG A N 1
ATOM 2243 C CA . ARG A 1 275 ? -3.209 -1.160 8.890 1.00 88.94 275 ARG A CA 1
ATOM 2244 C C . ARG A 1 275 ? -2.456 0.009 8.265 1.00 88.94 275 ARG A C 1
ATOM 2246 O O . ARG A 1 275 ? -1.273 -0.125 7.980 1.00 88.94 275 ARG A O 1
ATOM 2253 N N . SER A 1 276 ? -3.131 1.141 8.067 1.00 86.00 276 SER A N 1
ATOM 2254 C CA . SER A 1 276 ? -2.510 2.350 7.518 1.00 86.00 276 SER A CA 1
ATOM 2255 C C . SER A 1 276 ? -1.389 2.868 8.422 1.00 86.00 276 SER A C 1
ATOM 2257 O O . SER A 1 276 ? -0.321 3.234 7.933 1.00 86.00 276 SER A O 1
ATOM 2259 N N . ASP A 1 277 ? -1.613 2.877 9.735 1.00 88.31 277 ASP A N 1
ATOM 2260 C CA . ASP A 1 277 ? -0.633 3.337 10.717 1.00 88.31 277 ASP A CA 1
ATOM 2261 C C . ASP A 1 277 ? 0.559 2.380 10.806 1.00 88.31 277 ASP A C 1
ATOM 2263 O O . ASP A 1 277 ? 1.703 2.835 10.874 1.00 88.31 277 ASP A O 1
ATOM 2267 N N . ILE A 1 278 ? 0.307 1.064 10.754 1.00 89.50 278 ILE A N 1
ATOM 2268 C CA . ILE A 1 278 ? 1.365 0.045 10.702 1.00 89.50 278 ILE A CA 1
ATOM 2269 C C . ILE A 1 278 ? 2.195 0.229 9.435 1.00 89.50 278 ILE A C 1
ATOM 2271 O O . ILE A 1 278 ? 3.407 0.385 9.546 1.00 89.50 278 ILE A O 1
ATOM 2275 N N . GLY A 1 279 ? 1.562 0.308 8.261 1.00 81.94 279 GLY A N 1
ATOM 2276 C CA . GLY A 1 279 ? 2.262 0.485 6.987 1.00 81.94 279 GLY A CA 1
ATOM 2277 C C . GLY A 1 279 ? 3.139 1.739 6.972 1.00 81.94 279 GLY A C 1
ATOM 2278 O O . GLY A 1 279 ? 4.321 1.666 6.638 1.00 81.94 279 GLY A O 1
ATOM 2279 N N . ARG A 1 280 ? 2.612 2.878 7.444 1.00 86.38 280 ARG A N 1
ATOM 2280 C CA . ARG A 1 280 ? 3.383 4.127 7.538 1.00 86.38 280 ARG A CA 1
ATOM 2281 C C . ARG A 1 280 ? 4.601 3.992 8.453 1.00 86.38 280 ARG A C 1
ATOM 2283 O O . ARG A 1 280 ? 5.675 4.482 8.113 1.00 86.38 280 ARG A O 1
ATOM 2290 N N . ARG A 1 281 ? 4.452 3.357 9.619 1.00 89.81 281 ARG A N 1
ATOM 2291 C CA . ARG A 1 281 ? 5.574 3.141 10.549 1.00 89.81 281 ARG A CA 1
ATOM 2292 C C . ARG A 1 281 ? 6.590 2.143 10.013 1.00 89.81 281 ARG A C 1
ATOM 2294 O O . ARG A 1 281 ? 7.786 2.387 10.155 1.00 89.81 281 ARG A O 1
ATOM 2301 N N . THR A 1 282 ? 6.127 1.086 9.348 1.00 85.75 282 THR A N 1
ATOM 2302 C CA . THR A 1 282 ? 7.005 0.090 8.727 1.00 85.75 282 THR A CA 1
ATOM 2303 C C . THR A 1 282 ? 7.852 0.748 7.652 1.00 85.75 282 THR A C 1
ATOM 2305 O O . THR A 1 282 ? 9.058 0.548 7.649 1.00 85.75 282 THR A O 1
ATOM 2308 N N . LEU A 1 283 ? 7.268 1.627 6.832 1.00 84.38 283 LEU A N 1
ATOM 2309 C CA . LEU A 1 283 ? 8.001 2.369 5.807 1.00 84.38 283 LEU A CA 1
ATOM 2310 C C . LEU A 1 283 ? 9.098 3.256 6.407 1.00 84.38 283 LEU A C 1
ATOM 2312 O O . LEU A 1 283 ? 10.223 3.263 5.914 1.00 84.38 283 LEU A O 1
ATOM 2316 N N . LEU A 1 284 ? 8.785 3.991 7.479 1.00 86.69 284 LEU A N 1
ATOM 2317 C CA . LEU A 1 284 ? 9.754 4.864 8.149 1.00 86.69 284 LEU A CA 1
ATOM 2318 C C . LEU A 1 284 ? 10.918 4.069 8.759 1.00 86.69 284 LEU A C 1
ATOM 2320 O O . LEU A 1 284 ? 12.072 4.447 8.572 1.00 86.69 284 LEU A O 1
ATOM 2324 N N . CYS A 1 285 ? 10.618 2.967 9.452 1.00 87.81 285 CYS A N 1
ATOM 2325 C CA . CYS A 1 285 ? 11.632 2.078 10.020 1.00 87.81 285 CYS A CA 1
ATOM 2326 C C . CYS A 1 285 ? 12.495 1.449 8.922 1.00 87.81 285 CYS A C 1
ATOM 2328 O O . CYS A 1 285 ? 13.720 1.533 8.957 1.00 87.81 285 CYS A O 1
ATOM 2330 N N . LEU A 1 286 ? 11.848 0.869 7.911 1.00 85.00 286 LEU A N 1
ATOM 2331 C CA . LEU A 1 286 ? 12.523 0.099 6.879 1.00 85.00 286 LEU A CA 1
ATOM 2332 C C . LEU A 1 286 ? 13.388 0.987 5.989 1.00 85.00 286 LEU A C 1
ATOM 2334 O O . LEU A 1 286 ? 14.488 0.584 5.637 1.00 85.00 286 LEU A O 1
ATOM 2338 N N . ARG A 1 287 ? 12.964 2.226 5.705 1.00 83.81 287 ARG A N 1
ATOM 2339 C CA . ARG A 1 287 ? 13.817 3.215 5.030 1.00 83.81 287 ARG A CA 1
ATOM 2340 C C . ARG A 1 287 ? 15.121 3.429 5.797 1.00 83.81 287 ARG A C 1
ATOM 2342 O O . ARG A 1 287 ? 16.184 3.364 5.192 1.00 83.81 287 ARG A O 1
ATOM 2349 N N . ALA A 1 288 ? 15.053 3.652 7.109 1.00 84.06 288 ALA A N 1
ATOM 2350 C CA . ALA A 1 288 ? 16.250 3.857 7.922 1.00 84.06 288 ALA A CA 1
ATOM 2351 C C . ALA A 1 288 ? 17.160 2.614 7.926 1.00 84.06 288 ALA A C 1
ATOM 2353 O O . ALA A 1 288 ? 18.372 2.741 7.752 1.00 84.06 288 ALA A O 1
ATOM 2354 N N . CYS A 1 289 ? 16.584 1.415 8.057 1.00 82.25 289 CYS A N 1
ATOM 2355 C CA . CYS A 1 289 ? 17.344 0.165 8.053 1.00 82.25 289 CYS A CA 1
ATOM 2356 C C . CYS A 1 289 ? 17.982 -0.142 6.692 1.00 82.25 289 CYS A C 1
ATOM 2358 O O . CYS A 1 289 ? 19.150 -0.516 6.642 1.00 82.25 289 CYS A O 1
ATOM 2360 N N . VAL A 1 290 ? 17.253 0.047 5.590 1.00 80.00 290 VAL A N 1
ATOM 2361 C CA . VAL A 1 290 ? 17.760 -0.209 4.233 1.00 80.00 290 VAL A CA 1
ATOM 2362 C C . VAL A 1 290 ? 18.853 0.780 3.857 1.00 80.00 290 VAL A C 1
ATOM 2364 O O . VAL A 1 290 ? 19.842 0.377 3.259 1.00 80.00 290 VAL A O 1
ATOM 2367 N N . LEU A 1 291 ? 18.733 2.051 4.247 1.00 78.06 291 LEU A N 1
ATOM 2368 C CA . LEU A 1 291 ? 19.813 3.018 4.040 1.00 78.06 291 LEU A CA 1
ATOM 2369 C C . LEU A 1 291 ? 21.067 2.638 4.826 1.00 78.06 291 LEU A C 1
ATOM 2371 O O . LEU A 1 291 ? 22.165 2.750 4.293 1.00 78.06 291 LEU A O 1
ATOM 2375 N N . LYS A 1 292 ? 20.912 2.148 6.061 1.00 80.06 292 LYS A N 1
ATOM 2376 C CA . LYS A 1 292 ? 22.037 1.658 6.864 1.00 80.06 292 LYS A CA 1
ATOM 2377 C C . LYS A 1 292 ? 22.685 0.412 6.251 1.00 80.06 292 LYS A C 1
ATOM 2379 O O . LYS A 1 292 ? 23.903 0.329 6.233 1.00 80.06 292 LYS A O 1
ATOM 2384 N N . LEU A 1 293 ? 21.892 -0.525 5.728 1.00 73.38 293 LEU A N 1
ATOM 2385 C CA . LEU A 1 293 ? 22.407 -1.692 5.004 1.00 73.38 293 LEU A CA 1
ATOM 2386 C C . LEU A 1 293 ? 23.138 -1.271 3.723 1.00 73.38 293 LEU A C 1
ATOM 2388 O O . LEU A 1 293 ? 24.245 -1.722 3.468 1.00 73.38 293 LEU A O 1
ATOM 2392 N N . ALA A 1 294 ? 22.557 -0.356 2.947 1.00 71.00 294 ALA A N 1
ATOM 2393 C CA . ALA A 1 294 ? 23.127 0.115 1.687 1.00 71.00 294 ALA A CA 1
ATOM 2394 C C . ALA A 1 294 ? 24.418 0.933 1.865 1.00 71.00 294 ALA A C 1
ATOM 2396 O O . ALA A 1 294 ? 25.234 0.968 0.949 1.00 71.00 294 ALA A O 1
ATOM 2397 N N . GLN A 1 295 ? 24.649 1.547 3.032 1.00 70.75 295 GLN A N 1
ATOM 2398 C CA . GLN A 1 295 ? 25.918 2.223 3.346 1.00 70.75 295 GLN A CA 1
ATOM 2399 C C . GLN A 1 295 ? 27.131 1.283 3.308 1.00 70.75 295 GLN A C 1
ATOM 2401 O O . GLN A 1 295 ? 28.240 1.757 3.086 1.00 70.75 295 GLN A O 1
ATOM 2406 N N . CYS A 1 296 ? 26.937 -0.027 3.487 1.00 67.12 296 CYS A N 1
ATOM 2407 C CA . CYS A 1 296 ? 28.010 -1.016 3.379 1.00 67.12 296 CYS A CA 1
ATOM 2408 C C . CYS A 1 296 ? 28.427 -1.300 1.926 1.00 67.12 296 CYS A C 1
ATOM 2410 O O . CYS A 1 296 ? 29.514 -1.822 1.710 1.00 67.12 296 CYS A O 1
ATOM 2412 N N . TYR A 1 297 ? 27.595 -0.928 0.946 1.00 61.06 297 TYR A N 1
ATOM 2413 C CA . TYR A 1 297 ? 27.762 -1.310 -0.463 1.00 61.06 297 TYR A CA 1
ATOM 2414 C C . TYR A 1 297 ? 27.813 -0.108 -1.420 1.00 61.06 297 TYR A C 1
ATOM 2416 O O . TYR A 1 297 ? 28.092 -0.268 -2.605 1.00 61.06 297 TYR A O 1
ATOM 2424 N N . VAL A 1 298 ? 27.509 1.108 -0.945 1.00 62.28 298 VAL A N 1
ATOM 2425 C CA . VAL A 1 298 ? 27.287 2.279 -1.805 1.00 62.28 298 VAL A CA 1
ATOM 2426 C C . VAL A 1 298 ? 27.917 3.545 -1.218 1.00 62.28 298 VAL A C 1
ATOM 2428 O O . VAL A 1 298 ? 27.795 3.832 -0.028 1.00 62.28 298 VAL A O 1
ATOM 2431 N N . ASN A 1 299 ? 28.541 4.362 -2.076 1.00 56.06 299 ASN A N 1
ATOM 2432 C CA . ASN A 1 299 ? 29.100 5.661 -1.691 1.00 56.06 299 ASN A CA 1
ATOM 2433 C C . ASN A 1 299 ? 27.985 6.641 -1.229 1.00 56.06 299 ASN A C 1
ATOM 2435 O O . ASN A 1 299 ? 26.928 6.707 -1.867 1.00 56.06 299 ASN A O 1
ATOM 2439 N N . PRO A 1 300 ? 28.196 7.459 -0.176 1.00 51.19 300 PRO A N 1
ATOM 2440 C CA . PRO A 1 300 ? 27.201 8.394 0.368 1.00 51.19 300 PRO A CA 1
ATOM 2441 C C . PRO A 1 300 ? 26.514 9.323 -0.655 1.00 51.19 300 PRO A C 1
ATOM 2443 O O . PRO A 1 300 ? 25.340 9.649 -0.479 1.00 51.19 300 PRO A O 1
ATOM 2446 N N . VAL A 1 301 ? 27.182 9.707 -1.750 1.00 51.47 301 VAL A N 1
ATOM 2447 C CA . VAL A 1 301 ? 26.574 10.538 -2.815 1.00 51.47 301 VAL A CA 1
ATOM 2448 C C . VAL A 1 301 ? 25.549 9.751 -3.648 1.00 51.47 301 VAL A C 1
ATOM 2450 O O . VAL A 1 301 ? 24.510 10.277 -4.047 1.00 51.47 301 VAL A O 1
ATOM 2453 N N . GLN A 1 302 ? 25.796 8.462 -3.886 1.00 53.44 302 GLN A N 1
ATOM 2454 C CA . GLN A 1 302 ? 24.867 7.566 -4.582 1.00 53.44 302 GLN A CA 1
ATOM 2455 C C . GLN A 1 302 ? 23.690 7.161 -3.675 1.00 53.44 302 GLN A C 1
ATOM 2457 O O . GLN A 1 302 ? 22.565 7.004 -4.158 1.00 5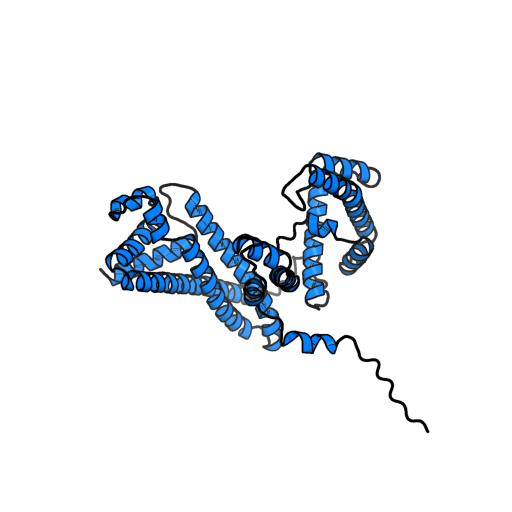3.44 302 GLN A O 1
ATOM 2462 N N . LEU A 1 303 ? 23.919 7.084 -2.358 1.00 58.00 303 LEU A N 1
ATOM 2463 C CA . LEU A 1 303 ? 22.908 6.766 -1.345 1.00 58.00 303 LEU A CA 1
ATOM 2464 C C . LEU A 1 303 ? 21.744 7.775 -1.341 1.00 58.00 303 LEU A C 1
ATOM 2466 O O . LEU A 1 303 ? 20.580 7.383 -1.255 1.00 58.00 303 LEU A O 1
ATOM 2470 N N . GLN A 1 304 ? 22.041 9.066 -1.516 1.00 59.12 304 GLN A N 1
ATOM 2471 C CA . GLN A 1 304 ? 21.035 10.136 -1.541 1.00 59.12 304 GLN A CA 1
ATOM 2472 C C . GLN A 1 304 ? 20.094 10.029 -2.758 1.00 59.12 304 GLN A C 1
ATOM 2474 O O . GLN A 1 304 ? 18.886 10.244 -2.654 1.00 59.12 304 GLN A O 1
ATOM 2479 N N . ASN A 1 305 ? 20.629 9.612 -3.910 1.00 61.41 305 ASN A N 1
ATOM 2480 C CA . ASN A 1 305 ? 19.847 9.360 -5.126 1.00 61.41 305 ASN A CA 1
ATOM 2481 C C . ASN A 1 305 ? 19.030 8.056 -5.046 1.00 61.41 305 ASN A C 1
ATOM 2483 O O . ASN A 1 305 ? 17.965 7.941 -5.665 1.00 61.41 305 ASN A O 1
ATOM 2487 N N . LEU A 1 306 ? 19.514 7.071 -4.286 1.00 64.88 306 LEU A N 1
ATOM 2488 C CA . LEU A 1 306 ? 18.828 5.801 -4.047 1.00 64.88 306 LEU A CA 1
ATOM 2489 C C . LEU A 1 306 ? 17.696 5.931 -3.032 1.00 64.88 306 LEU A C 1
ATOM 2491 O O . LEU A 1 306 ? 16.681 5.265 -3.193 1.00 64.88 306 LEU A O 1
ATOM 2495 N N . GLU A 1 307 ? 17.804 6.825 -2.054 1.00 67.94 307 GLU A N 1
ATOM 2496 C CA . GLU A 1 307 ? 16.832 6.978 -0.969 1.00 67.94 307 GLU A CA 1
ATOM 2497 C C . GLU A 1 307 ? 15.384 7.161 -1.456 1.00 67.94 307 GLU A C 1
ATOM 2499 O O . GLU A 1 307 ? 14.461 6.504 -0.967 1.00 67.94 307 GLU A O 1
ATOM 2504 N N . SER A 1 308 ? 15.177 7.988 -2.485 1.00 66.06 308 SER A N 1
ATOM 2505 C CA . SER A 1 308 ? 13.845 8.201 -3.072 1.00 66.06 308 SER A CA 1
ATOM 2506 C C . SER A 1 308 ? 13.338 6.987 -3.865 1.00 66.06 308 SER A C 1
ATOM 2508 O O . SER A 1 308 ? 12.132 6.740 -3.917 1.00 66.06 308 SER A O 1
ATOM 2510 N N . LYS A 1 309 ? 14.239 6.214 -4.491 1.00 66.88 309 LYS A N 1
ATOM 2511 C CA . LYS A 1 309 ? 13.892 4.972 -5.208 1.00 66.88 309 LYS A CA 1
ATOM 2512 C C . LYS A 1 309 ? 13.559 3.853 -4.220 1.00 66.88 309 LYS A C 1
ATOM 2514 O O . LYS A 1 309 ? 12.542 3.188 -4.392 1.00 66.88 309 LYS A O 1
ATOM 2519 N N . VAL A 1 310 ? 14.372 3.711 -3.173 1.00 72.69 310 VAL A N 1
ATOM 2520 C CA . VAL A 1 310 ? 14.165 2.788 -2.054 1.00 72.69 310 VAL A CA 1
ATOM 2521 C C . VAL A 1 310 ? 12.801 3.053 -1.439 1.00 72.69 310 VAL A C 1
ATOM 2523 O O . VAL A 1 310 ? 11.983 2.146 -1.391 1.00 72.69 310 VAL A O 1
ATOM 2526 N N . GLN A 1 311 ? 12.482 4.300 -1.088 1.00 73.12 311 GLN A N 1
ATOM 2527 C CA . GLN A 1 311 ? 11.179 4.616 -0.507 1.00 73.12 311 GLN A CA 1
ATOM 2528 C C . GLN A 1 311 ? 10.001 4.168 -1.386 1.00 73.12 311 GLN A C 1
ATOM 2530 O O . GLN A 1 311 ? 9.037 3.625 -0.857 1.00 73.12 311 GLN A O 1
ATOM 2535 N N . LEU A 1 312 ? 10.066 4.367 -2.707 1.00 72.19 312 LEU A N 1
ATOM 2536 C CA . LEU A 1 312 ? 8.988 3.970 -3.619 1.00 72.19 312 LEU A CA 1
ATOM 2537 C C . LEU A 1 312 ? 8.836 2.444 -3.713 1.00 72.19 312 LEU A C 1
ATOM 2539 O O . LEU A 1 312 ? 7.714 1.939 -3.753 1.00 72.19 312 LEU A O 1
ATOM 2543 N N . ILE A 1 313 ? 9.953 1.712 -3.738 1.00 72.12 313 ILE A N 1
ATOM 2544 C CA . ILE A 1 313 ? 9.953 0.243 -3.754 1.00 72.12 313 ILE A CA 1
ATOM 2545 C C . ILE A 1 313 ? 9.367 -0.293 -2.445 1.00 72.12 313 ILE A C 1
ATOM 2547 O O . ILE A 1 313 ? 8.433 -1.096 -2.478 1.00 72.12 313 ILE A O 1
ATOM 2551 N N . LEU A 1 314 ? 9.848 0.219 -1.309 1.00 77.62 314 LEU A N 1
ATOM 2552 C CA . LEU A 1 314 ? 9.372 -0.167 0.016 1.00 77.62 314 LEU A CA 1
ATOM 2553 C C . LEU A 1 314 ? 7.881 0.137 0.192 1.00 77.62 314 LEU A C 1
ATOM 2555 O O . LEU A 1 314 ? 7.141 -0.692 0.712 1.00 77.62 314 LEU A O 1
ATOM 2559 N N . ASP A 1 315 ? 7.414 1.298 -0.273 1.00 74.69 315 ASP A N 1
ATOM 2560 C CA . ASP A 1 315 ? 6.003 1.680 -0.184 1.00 74.69 315 ASP A CA 1
ATOM 2561 C C . ASP A 1 315 ? 5.103 0.732 -0.986 1.00 74.69 315 ASP A C 1
ATOM 2563 O O . ASP A 1 315 ? 4.047 0.315 -0.505 1.00 74.69 315 ASP A O 1
ATOM 2567 N N . LYS A 1 316 ? 5.543 0.312 -2.180 1.00 74.81 316 LYS A N 1
ATOM 2568 C CA . LYS A 1 316 ? 4.821 -0.671 -2.998 1.00 74.81 316 LYS A CA 1
ATOM 2569 C C . LYS A 1 316 ? 4.770 -2.042 -2.323 1.00 74.81 316 LYS A C 1
ATOM 2571 O O . LYS A 1 316 ? 3.711 -2.675 -2.317 1.00 74.81 316 LYS A O 1
ATOM 2576 N N . GLU A 1 317 ? 5.883 -2.508 -1.767 1.00 72.75 317 GLU A N 1
ATOM 2577 C CA . GLU A 1 317 ? 5.959 -3.808 -1.094 1.00 72.75 317 GLU A CA 1
ATOM 2578 C C . GLU A 1 317 ? 5.084 -3.837 0.165 1.00 72.75 317 GLU A C 1
ATOM 2580 O O . GLU A 1 317 ? 4.224 -4.710 0.306 1.00 72.75 317 GLU A O 1
ATOM 2585 N N . ILE A 1 318 ? 5.195 -2.810 1.010 1.00 79.00 318 ILE A N 1
ATOM 2586 C CA . ILE A 1 318 ? 4.366 -2.654 2.208 1.00 79.00 318 ILE A CA 1
ATOM 2587 C C . ILE A 1 318 ? 2.890 -2.550 1.823 1.00 79.00 318 ILE A C 1
ATOM 2589 O O . ILE A 1 318 ? 2.058 -3.250 2.393 1.00 79.00 318 ILE A O 1
ATOM 2593 N N . SER A 1 319 ? 2.544 -1.732 0.826 1.00 78.69 319 SER A N 1
ATOM 2594 C CA . SER A 1 319 ? 1.158 -1.599 0.359 1.00 78.69 319 SER A CA 1
ATOM 2595 C C . SER A 1 319 ? 0.590 -2.924 -0.144 1.00 78.69 319 SER A C 1
ATOM 2597 O O . SER A 1 319 ? -0.579 -3.229 0.100 1.00 78.69 319 SER A O 1
ATOM 2599 N N . THR A 1 320 ? 1.414 -3.738 -0.806 1.00 79.00 320 THR A N 1
ATOM 2600 C CA . THR A 1 320 ? 1.020 -5.075 -1.261 1.00 79.00 320 THR A CA 1
ATOM 2601 C C . THR A 1 320 ? 0.709 -5.982 -0.072 1.00 79.00 320 THR A C 1
ATOM 2603 O O . THR A 1 320 ? -0.325 -6.651 -0.076 1.00 79.00 320 THR A O 1
ATOM 2606 N N . GLU A 1 321 ? 1.540 -5.965 0.970 1.00 77.62 321 GLU A N 1
ATOM 2607 C CA . GLU A 1 321 ? 1.307 -6.745 2.190 1.00 77.62 321 GLU A CA 1
ATOM 2608 C C . GLU A 1 321 ? 0.063 -6.269 2.963 1.00 77.62 321 GLU A C 1
ATOM 2610 O O . GLU A 1 321 ? -0.771 -7.076 3.383 1.00 77.62 321 GLU A O 1
ATOM 2615 N N . ILE A 1 322 ? -0.148 -4.953 3.062 1.00 80.00 322 ILE A N 1
ATOM 2616 C CA . ILE A 1 322 ? -1.361 -4.382 3.664 1.00 80.00 322 ILE A CA 1
ATOM 2617 C C . ILE A 1 322 ? -2.622 -4.794 2.885 1.00 80.00 322 ILE A C 1
ATOM 2619 O O . ILE A 1 322 ? -3.639 -5.151 3.493 1.00 80.00 322 ILE A O 1
ATOM 2623 N N . GLU A 1 323 ? -2.586 -4.759 1.551 1.00 81.56 323 GLU A N 1
ATOM 2624 C CA . GLU A 1 323 ? -3.728 -5.157 0.723 1.00 81.56 323 GLU A CA 1
ATOM 2625 C C . GLU A 1 323 ? -3.996 -6.668 0.786 1.00 81.56 323 GLU A C 1
ATOM 2627 O O . GLU A 1 323 ? -5.166 -7.058 0.782 1.00 81.56 323 GLU A O 1
ATOM 2632 N N . LYS A 1 324 ? -2.972 -7.524 0.933 1.00 79.69 324 LYS A N 1
ATOM 2633 C CA . LYS A 1 324 ? -3.167 -8.959 1.224 1.00 79.69 324 LYS A CA 1
ATOM 2634 C C . LYS A 1 324 ? -3.936 -9.153 2.532 1.00 79.69 324 LYS A C 1
ATOM 2636 O O . LYS A 1 324 ? -5.003 -9.766 2.522 1.00 79.69 324 LYS A O 1
ATOM 2641 N N . ALA A 1 325 ? -3.482 -8.536 3.623 1.00 78.44 325 ALA A N 1
ATOM 2642 C CA . ALA A 1 325 ? -4.143 -8.631 4.929 1.00 78.44 325 ALA A CA 1
ATOM 2643 C C . ALA A 1 325 ? -5.572 -8.053 4.932 1.00 78.44 325 ALA A C 1
ATOM 2645 O O . ALA A 1 325 ? -6.451 -8.477 5.690 1.00 78.44 325 ALA A O 1
ATOM 2646 N N . LYS A 1 326 ? -5.835 -7.053 4.085 1.00 83.44 326 LYS A N 1
ATOM 2647 C CA . LYS A 1 326 ? -7.182 -6.518 3.871 1.00 83.44 326 LYS A CA 1
ATOM 2648 C C . LYS A 1 326 ? -8.063 -7.505 3.108 1.00 83.44 326 LYS A C 1
ATOM 2650 O O . LYS A 1 326 ? -9.187 -7.742 3.545 1.00 83.44 326 LYS A O 1
ATOM 2655 N N . LYS A 1 327 ? -7.578 -8.094 2.012 1.00 81.56 327 LYS A N 1
ATOM 2656 C CA . LYS A 1 327 ? -8.321 -9.114 1.253 1.00 81.56 327 LYS A CA 1
ATOM 2657 C C . LYS A 1 327 ? -8.657 -10.318 2.129 1.00 81.56 327 LYS A C 1
ATOM 2659 O O . LYS A 1 327 ? -9.810 -10.731 2.142 1.00 81.56 327 LYS A O 1
ATOM 2664 N N . GLU A 1 328 ? -7.711 -10.797 2.936 1.00 78.06 328 GLU A N 1
ATOM 2665 C CA . GLU A 1 328 ? -7.952 -11.887 3.892 1.00 78.06 328 GLU A CA 1
ATOM 2666 C C . GLU A 1 328 ? -9.102 -11.569 4.848 1.00 78.06 328 GLU A C 1
ATOM 2668 O O . GLU A 1 328 ? -9.993 -12.396 5.028 1.00 78.06 328 GLU A O 1
ATOM 2673 N N . SER A 1 329 ? -9.174 -10.335 5.364 1.00 72.25 329 SER A N 1
ATOM 2674 C CA . SER A 1 329 ? -10.279 -9.922 6.242 1.00 72.25 329 SER A CA 1
ATOM 2675 C C . SER A 1 329 ? -11.669 -9.917 5.601 1.00 72.25 329 SER A C 1
ATOM 2677 O O . SER A 1 329 ? -12.657 -9.815 6.326 1.00 72.25 329 SER A O 1
ATOM 2679 N N . HIS A 1 330 ? -11.758 -10.028 4.273 1.00 67.94 330 HIS A N 1
ATOM 2680 C CA . HIS A 1 330 ? -13.018 -10.077 3.533 1.00 67.94 330 HIS A CA 1
ATOM 2681 C C . HIS A 1 330 ? -13.419 -11.491 3.075 1.00 67.94 330 HIS A C 1
ATOM 2683 O O . HIS A 1 330 ? -14.587 -11.682 2.752 1.00 67.94 330 HIS A O 1
ATOM 2689 N N . ILE A 1 331 ? -12.507 -12.474 3.056 1.00 62.00 331 ILE A N 1
ATOM 2690 C CA . ILE A 1 331 ? -12.736 -13.784 2.401 1.00 62.00 331 ILE A CA 1
ATOM 2691 C C . ILE A 1 331 ? -13.530 -14.797 3.265 1.00 62.00 331 ILE A C 1
ATOM 2693 O O . ILE A 1 331 ? -13.994 -15.804 2.747 1.00 62.00 331 ILE A O 1
ATOM 2697 N N . GLY A 1 332 ? -13.841 -14.482 4.525 1.00 52.62 332 GLY A N 1
ATOM 2698 C CA . GLY A 1 332 ? -14.926 -15.143 5.270 1.00 52.62 332 GLY A CA 1
ATOM 2699 C C . GLY A 1 332 ? -14.573 -16.435 6.035 1.00 52.62 332 GLY A C 1
ATOM 2700 O O . GLY A 1 332 ? -13.966 -17.355 5.504 1.00 52.62 332 GLY A O 1
ATOM 2701 N N . HIS A 1 333 ? -15.027 -16.435 7.298 1.00 49.72 333 HIS A N 1
ATOM 2702 C CA . HIS A 1 333 ? -15.264 -17.491 8.304 1.00 49.72 333 HIS A CA 1
ATOM 2703 C C . HIS A 1 333 ? -14.198 -18.571 8.609 1.00 49.72 333 HIS A C 1
ATOM 2705 O O . HIS A 1 333 ? -13.844 -19.394 7.772 1.00 49.72 333 HIS A O 1
ATOM 2711 N N . ASN A 1 334 ? -13.795 -18.628 9.891 1.00 54.03 334 ASN A N 1
ATOM 2712 C CA . ASN A 1 334 ? -13.041 -19.715 10.542 1.00 54.03 334 ASN A CA 1
ATOM 2713 C C . ASN A 1 334 ? -11.710 -20.102 9.885 1.00 54.03 334 ASN A C 1
ATOM 2715 O O . ASN A 1 334 ? -11.296 -21.260 9.925 1.00 54.03 334 ASN A O 1
ATOM 2719 N N . ARG A 1 335 ? -11.008 -19.132 9.301 1.00 62.09 335 ARG A N 1
ATOM 2720 C CA . ARG A 1 335 ? -9.627 -19.320 8.853 1.00 62.09 335 ARG A CA 1
ATOM 2721 C C . ARG A 1 335 ? -8.710 -18.388 9.623 1.00 62.09 335 ARG A C 1
ATOM 2723 O O . ARG A 1 335 ? -8.987 -17.193 9.737 1.00 62.09 335 ARG A O 1
ATOM 2730 N N . VAL A 1 336 ? -7.623 -18.954 10.143 1.00 61.97 336 VAL A N 1
ATOM 2731 C CA . VAL A 1 336 ? -6.502 -18.176 10.670 1.00 61.97 336 VAL A CA 1
ATOM 2732 C C . VAL A 1 336 ? -5.967 -17.312 9.526 1.00 61.97 336 VAL A C 1
ATOM 2734 O O . VAL A 1 336 ? -5.837 -17.775 8.392 1.00 61.97 336 VAL A O 1
ATOM 2737 N N . MET A 1 337 ? -5.754 -16.028 9.806 1.00 71.62 337 MET A N 1
ATOM 2738 C CA . MET A 1 337 ? -5.214 -15.085 8.829 1.00 71.62 337 MET A CA 1
ATOM 2739 C C . MET A 1 337 ? -3.743 -15.439 8.579 1.00 71.62 337 MET A C 1
ATOM 2741 O O . MET A 1 337 ? -2.961 -15.482 9.527 1.00 71.62 337 MET A O 1
ATOM 2745 N N . ASN A 1 338 ? -3.371 -15.677 7.321 1.00 72.38 338 ASN A N 1
ATOM 2746 C CA . ASN A 1 338 ? -2.038 -16.172 6.959 1.00 72.38 338 ASN A CA 1
ATOM 2747 C C . ASN A 1 338 ? -1.107 -15.081 6.417 1.00 72.38 338 ASN A C 1
ATOM 2749 O O . ASN A 1 338 ? 0.073 -15.345 6.193 1.00 72.38 338 ASN A O 1
ATOM 2753 N N . SER A 1 339 ? -1.604 -13.860 6.213 1.00 83.12 339 SER A N 1
ATOM 2754 C CA . SER A 1 339 ? -0.759 -12.725 5.852 1.00 83.12 339 SER A CA 1
ATOM 2755 C C . SER A 1 339 ? 0.302 -12.499 6.919 1.00 83.12 339 SER A C 1
ATOM 2757 O O . SER A 1 339 ? 0.057 -12.631 8.123 1.00 83.12 339 SER A O 1
ATOM 2759 N N . GLN A 1 340 ? 1.487 -12.101 6.471 1.00 83.50 340 GLN A N 1
ATOM 2760 C CA . GLN A 1 340 ? 2.631 -11.838 7.332 1.00 83.50 340 GLN A CA 1
ATOM 2761 C C . GLN A 1 340 ? 2.282 -10.765 8.363 1.00 83.50 340 GLN A C 1
ATOM 2763 O O . GLN A 1 340 ? 2.649 -10.880 9.532 1.00 83.50 340 GLN A O 1
ATOM 2768 N N . LEU A 1 341 ? 1.490 -9.760 7.977 1.00 87.19 341 LEU A N 1
ATOM 2769 C CA . LEU A 1 341 ? 0.967 -8.776 8.919 1.00 87.19 341 LEU A CA 1
ATOM 2770 C C . LEU A 1 341 ? 0.084 -9.408 10.003 1.00 87.19 341 LEU A C 1
ATOM 2772 O O . LEU A 1 341 ? 0.243 -9.093 11.182 1.00 87.19 341 LEU A O 1
ATOM 2776 N N . ALA A 1 342 ? -0.868 -10.261 9.629 1.00 87.00 342 ALA A N 1
ATOM 2777 C CA . ALA A 1 342 ? -1.792 -10.841 10.593 1.00 87.00 342 ALA A CA 1
ATOM 2778 C C . ALA A 1 342 ? -1.100 -11.832 11.538 1.00 87.00 342 ALA A C 1
ATOM 2780 O O . ALA A 1 342 ? -1.359 -11.784 12.742 1.00 87.00 342 ALA A O 1
ATOM 2781 N N . ALA A 1 343 ? -0.169 -12.639 11.022 1.00 87.19 343 ALA A N 1
ATOM 2782 C CA . ALA A 1 343 ? 0.696 -13.495 11.827 1.00 87.19 343 ALA A CA 1
ATOM 2783 C C . ALA A 1 343 ? 1.532 -12.665 12.814 1.00 87.19 343 ALA A C 1
ATOM 2785 O O . ALA A 1 343 ? 1.585 -12.974 14.000 1.00 87.19 343 ALA A O 1
ATOM 2786 N N . THR A 1 344 ? 2.107 -11.546 12.359 1.00 89.62 344 THR A N 1
ATOM 2787 C CA . THR A 1 344 ? 2.899 -10.639 13.206 1.00 89.62 344 THR A CA 1
ATOM 2788 C C . THR A 1 344 ? 2.052 -10.000 14.314 1.00 89.62 344 THR A C 1
ATOM 2790 O O . THR A 1 344 ? 2.486 -9.922 15.464 1.00 89.62 344 THR A O 1
ATOM 2793 N N . ILE A 1 345 ? 0.825 -9.567 13.994 1.00 91.44 345 ILE A N 1
ATOM 2794 C CA . ILE A 1 345 ? -0.147 -9.080 14.986 1.00 91.44 345 ILE A CA 1
ATOM 2795 C C . ILE A 1 345 ? -0.469 -10.183 15.993 1.00 91.44 345 ILE A C 1
ATOM 2797 O O . ILE A 1 345 ? -0.459 -9.925 17.195 1.00 91.44 345 ILE A O 1
ATOM 2801 N N . CYS A 1 346 ? -0.729 -11.404 15.526 1.00 91.12 346 CYS A N 1
ATOM 2802 C CA . CYS A 1 346 ? -1.062 -12.508 16.412 1.00 91.12 346 CYS A CA 1
ATOM 2803 C C . CYS A 1 346 ? 0.097 -12.878 17.350 1.00 91.12 346 CYS A C 1
ATOM 2805 O O . CYS A 1 346 ? -0.105 -12.951 18.561 1.00 91.12 346 CYS A O 1
ATOM 2807 N N . ASN A 1 347 ? 1.313 -13.012 16.816 1.00 90.50 347 ASN A N 1
ATOM 2808 C CA . ASN A 1 347 ? 2.516 -13.298 17.597 1.00 90.50 347 ASN A CA 1
ATOM 2809 C C . ASN A 1 347 ? 2.730 -12.244 18.685 1.00 90.50 347 ASN A C 1
ATOM 2811 O O . ASN A 1 347 ? 2.913 -12.589 19.848 1.00 90.50 347 ASN A O 1
ATOM 2815 N N . HIS A 1 348 ? 2.603 -10.958 18.339 1.00 93.12 348 HIS A N 1
ATOM 2816 C CA . HIS A 1 348 ? 2.714 -9.878 19.317 1.00 93.12 348 HIS A CA 1
ATOM 2817 C C . HIS A 1 348 ? 1.678 -9.988 20.449 1.00 93.12 348 HIS A C 1
ATOM 2819 O O . HIS A 1 348 ? 2.006 -9.769 21.615 1.00 93.12 348 HIS A O 1
ATOM 2825 N N . LEU A 1 349 ? 0.429 -10.329 20.117 1.00 91.25 349 LEU A N 1
ATOM 2826 C CA . LEU A 1 349 ? -0.645 -10.484 21.101 1.00 91.25 349 LEU A CA 1
ATOM 2827 C C . LEU A 1 349 ? -0.448 -11.716 21.993 1.00 91.25 349 LEU A C 1
ATOM 2829 O O . LEU A 1 349 ? -0.809 -11.659 23.167 1.00 91.25 349 LEU A O 1
ATOM 2833 N N . ASN A 1 350 ? 0.113 -12.803 21.457 1.00 90.00 350 ASN A N 1
ATOM 2834 C CA . ASN A 1 350 ? 0.422 -14.011 22.222 1.00 90.00 350 ASN A CA 1
ATOM 2835 C C . ASN A 1 350 ? 1.563 -13.762 23.215 1.00 90.00 350 ASN A C 1
ATOM 2837 O O . ASN A 1 350 ? 1.381 -14.031 24.399 1.00 90.00 350 ASN A O 1
ATOM 2841 N N . SER A 1 351 ? 2.660 -13.127 22.784 1.00 87.31 351 SER A N 1
ATOM 2842 C CA . SER A 1 351 ? 3.771 -12.774 23.682 1.00 87.31 351 SER A CA 1
ATOM 2843 C C . SER A 1 351 ? 3.328 -11.854 24.827 1.00 87.31 351 SER A C 1
ATOM 2845 O O . SER A 1 351 ? 3.720 -12.050 25.970 1.00 87.31 351 SER A O 1
ATOM 2847 N N . GLN A 1 352 ? 2.430 -10.893 24.571 1.00 81.06 352 GLN A N 1
ATOM 2848 C CA . GLN A 1 352 ? 1.871 -10.052 25.642 1.00 81.06 352 GLN A CA 1
ATOM 2849 C C . GLN A 1 352 ? 0.943 -10.795 26.610 1.00 81.06 352 GLN A C 1
ATOM 2851 O O . GLN A 1 352 ? 0.690 -10.306 27.711 1.00 81.06 352 GLN A O 1
ATOM 2856 N N . LYS A 1 353 ? 0.360 -11.918 26.185 1.00 75.75 353 LYS A N 1
ATOM 2857 C CA . LYS A 1 353 ? -0.488 -12.761 27.032 1.00 75.75 353 LYS A CA 1
ATOM 2858 C C . LYS A 1 353 ? 0.371 -13.582 27.988 1.00 75.75 353 LYS A C 1
ATOM 2860 O O . LYS A 1 353 ? 0.027 -13.661 29.157 1.00 75.75 353 LYS A O 1
ATOM 2865 N N . GLU A 1 354 ? 1.477 -14.127 27.487 1.00 67.44 354 GLU A N 1
ATOM 2866 C CA . GLU A 1 354 ? 2.474 -14.871 28.265 1.00 67.44 354 GLU A CA 1
ATOM 2867 C C . GLU A 1 354 ? 3.182 -13.980 29.293 1.00 67.44 354 GLU A C 1
ATOM 2869 O O . GLU A 1 354 ? 3.381 -14.404 30.418 1.00 67.44 354 GLU A O 1
ATOM 2874 N N . GLU A 1 355 ? 3.471 -12.716 28.969 1.00 64.62 355 GLU A N 1
ATOM 2875 C CA . GLU A 1 355 ? 4.042 -11.748 29.926 1.00 64.62 355 GLU A CA 1
ATOM 2876 C C . GLU A 1 355 ? 3.064 -11.302 31.039 1.00 64.62 355 GLU A C 1
ATOM 2878 O O . GLU A 1 355 ? 3.470 -10.627 31.985 1.00 64.62 355 GLU A O 1
ATOM 2883 N N . ARG A 1 356 ? 1.762 -11.598 30.909 1.00 57.00 356 ARG A N 1
ATOM 2884 C CA . ARG A 1 356 ? 0.700 -11.172 31.846 1.00 57.00 356 ARG A CA 1
ATOM 2885 C C . ARG A 1 356 ? 0.041 -12.324 32.610 1.00 57.00 356 ARG A C 1
ATOM 2887 O O . ARG A 1 356 ? -0.766 -12.036 33.495 1.00 57.00 356 ARG A O 1
ATOM 2894 N N . ALA A 1 357 ? 0.301 -13.566 32.208 1.00 48.09 357 ALA A N 1
ATOM 2895 C CA . ALA A 1 357 ? -0.116 -14.780 32.905 1.00 48.09 357 ALA A CA 1
ATOM 2896 C C . ALA A 1 357 ? 0.942 -15.140 33.949 1.00 48.09 357 ALA A C 1
ATOM 2898 O O . ALA A 1 357 ? 0.532 -15.610 35.032 1.00 48.09 357 ALA A O 1
#

Radius of gyration: 27.42 Å; chains: 1; bounding box: 56×77×78 Å

pLDDT: mean 73.77, std 17.37, range [27.61, 95.56]